Protein AF-0000000074520792 (afdb_homodimer)

Foldseek 3Di:
DPPPPPPPPPPPPPPPPPPPPPPPPLPDQDAFFQLSLLCLCPDDPVDPCNVSSNVVSLVVLVVLVVVVCVQQVDPPRPDQADADPVGDDSNVLSVQLNVVCVVVVVRGNPGNSVSSVVSRNVVGGDDDVPPVVVPPPPD/DPPPPPPPPPPPPPPPPPPPPPPPPLPDQDAFFQLSLLCLCPPDPVDPCNVSSNVVSLVVLVVLVVVVCVQQVDPPRPDQADADPVGDDSNVLSVQLNVVCVVVVVRGNPGNSVSSVVSRNVVGGDDDVPPVVVPPPPD

Solvent-accessible surface area (backbone atoms only — not comparable to full-atom values): 16515 Å² total; per-residue (Å²): 135,83,77,74,80,74,75,75,76,76,74,77,73,73,72,76,69,68,70,70,71,74,67,79,56,83,90,61,82,70,74,66,16,28,44,44,46,45,52,31,54,59,46,46,83,87,42,93,54,16,57,40,30,36,26,19,36,48,16,20,53,50,21,25,50,47,39,55,48,65,76,40,72,50,96,81,32,85,71,50,58,39,74,57,86,78,65,76,50,64,67,54,50,48,53,52,48,51,52,52,44,68,76,39,69,87,46,40,78,38,48,28,63,60,49,54,51,50,48,38,27,69,76,23,54,52,78,68,78,69,61,70,70,65,68,58,73,84,123,135,84,76,74,78,76,78,75,76,75,74,75,75,73,73,75,69,66,68,69,70,73,69,78,58,85,88,61,82,70,73,64,17,31,46,45,45,45,51,32,54,61,45,47,85,88,40,93,54,16,59,38,30,34,26,20,37,49,15,20,54,50,20,25,49,49,41,54,47,67,74,39,71,50,96,82,32,83,72,50,57,39,74,58,87,77,65,75,51,66,69,54,51,48,54,52,49,52,53,51,45,69,76,39,68,87,45,40,78,38,49,28,62,61,48,53,50,51,48,38,27,70,77,22,55,51,78,65,80,66,62,70,68,66,68,56,74,86,121

Sequence (278 aa):
MNIKAIAAAVIVAGSIGGTPAGAVTADDFIIRDAKDLADLCATQPADPAHVAALQFCYGYLQGAYDYYLAERRGPDAGHFVCLPKPEPSREAVVRLFLAWLEAHPGYGRDAAIEVLFRFGADQWPCPEKDDAAISAPKSMNIKAIAAAVIVAGSIGGTPAGAVTADDFIIRDAKDLADLCATQPADPAHVAALQFCYGYLQGAYDYYLAERRGPDAGHFVCLPKPEPSREAVVRLFLAWLEAHPGYGRDAAIEVLFRFGADQWPCPEKDDAAISAPKS

InterPro domains:
  IPR041238 Rap1a immunity protein [PF18602] (34-126)

Secondary structure (DSSP, 8-state):
-------------------------GGG----BHHHHHHHHT--TTSTTHHHHHHHHHHHHHHHHHHHHHTT-STT--------SSPPPHHHHHHHHHHHHHH-GGGTTSBHHHHHHHHHHHHSPPPPTTHHHHTS---/-------------------------GGG----BHHHHHHHHT--TTSTTHHHHHHHHHHHHHHHHHHHHHTT-STT--------SSPPPHHHHHHHHHHHHHH-GGGTTSBHHHHHHHHHHHHSPPP-TTHHHHTS---

Structure (mmCIF, N/CA/C/O backbone):
data_AF-0000000074520792-model_v1
#
loop_
_entity.id
_entity.type
_entity.pdbx_description
1 polymer 'Rap1a immunity protein domain-containing protein'
#
loop_
_atom_site.group_PDB
_atom_site.id
_atom_site.type_symbol
_atom_site.label_atom_id
_atom_site.label_alt_id
_atom_site.label_comp_id
_atom_site.label_asym_id
_atom_site.label_entity_id
_atom_site.label_seq_id
_atom_site.pdbx_PDB_ins_code
_atom_site.Cartn_x
_atom_site.Cartn_y
_atom_site.Cartn_z
_atom_site.occupancy
_atom_site.B_iso_or_equiv
_atom_site.auth_seq_id
_atom_site.auth_comp_id
_atom_site.auth_asym_id
_atom_site.auth_atom_id
_atom_site.pdbx_PDB_model_num
ATOM 1 N N . MET A 1 1 ? 59.188 -1.236 -59.812 1 28.38 1 MET A N 1
ATOM 2 C CA . MET A 1 1 ? 58.844 -1.445 -58.406 1 28.38 1 MET A CA 1
ATOM 3 C C . MET A 1 1 ? 57.625 -0.59 -58.031 1 28.38 1 MET A C 1
ATOM 5 O O . MET A 1 1 ? 57.781 0.615 -57.812 1 28.38 1 MET A O 1
ATOM 9 N N . ASN A 1 2 ? 56.531 -0.771 -58.812 1 35 2 ASN A N 1
ATOM 10 C CA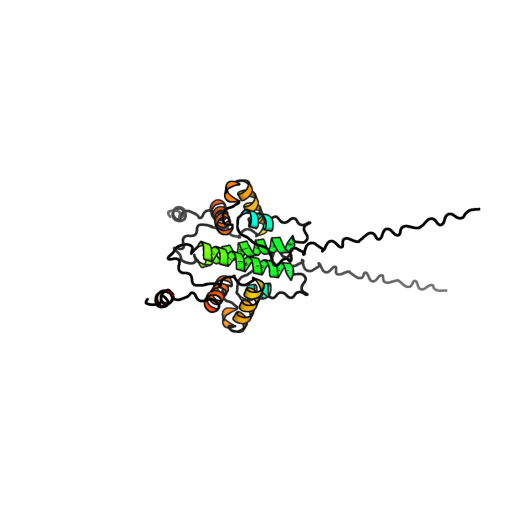 . ASN A 1 2 ? 55.25 -0.074 -58.781 1 35 2 ASN A CA 1
ATOM 11 C C . ASN A 1 2 ? 54.531 -0.229 -57.438 1 35 2 ASN A C 1
ATOM 13 O O . ASN A 1 2 ? 54.25 -1.346 -57.031 1 35 2 ASN A O 1
ATOM 17 N N . ILE A 1 3 ? 54.844 0.645 -56.531 1 40.16 3 ILE A N 1
ATOM 18 C CA . ILE A 1 3 ? 54.312 0.806 -55.188 1 40.16 3 ILE A CA 1
ATOM 19 C C . ILE A 1 3 ? 52.812 1.048 -55.25 1 40.16 3 ILE A C 1
ATOM 21 O O . ILE A 1 3 ? 52.344 2.059 -55.781 1 40.16 3 ILE A O 1
ATOM 25 N N . LYS A 1 4 ? 52.031 -0.003 -55.562 1 32.62 4 LYS A N 1
ATOM 26 C CA . LYS A 1 4 ? 50.594 0.094 -55.469 1 32.62 4 LYS A CA 1
ATOM 27 C C . LYS A 1 4 ? 50.125 0.62 -54.125 1 32.62 4 LYS A C 1
ATOM 29 O O . LYS A 1 4 ? 50.562 0.106 -53.062 1 32.62 4 LYS A O 1
ATOM 34 N N . ALA A 1 5 ? 49.812 1.949 -54.031 1 38.47 5 ALA A N 1
ATOM 35 C CA . ALA A 1 5 ? 49.219 2.674 -52.906 1 38.47 5 ALA A CA 1
ATOM 36 C C . ALA A 1 5 ? 47.938 1.973 -52.438 1 38.47 5 ALA A C 1
ATOM 38 O O . ALA A 1 5 ? 47 1.767 -53.219 1 38.47 5 ALA A O 1
ATOM 39 N N . ILE A 1 6 ? 48.125 0.94 -51.594 1 39.44 6 ILE A N 1
ATOM 40 C CA . ILE A 1 6 ? 47 0.281 -50.969 1 39.44 6 ILE A CA 1
ATOM 41 C C . ILE A 1 6 ? 46.156 1.312 -50.219 1 39.44 6 ILE A C 1
ATOM 43 O O . ILE A 1 6 ? 46.656 2.029 -49.344 1 39.44 6 ILE A O 1
ATOM 47 N N . ALA A 1 7 ? 45.156 1.849 -50.844 1 35.56 7 ALA A N 1
ATOM 48 C CA . ALA A 1 7 ? 44.156 2.732 -50.25 1 35.56 7 ALA A CA 1
ATOM 49 C C . ALA A 1 7 ? 43.5 2.094 -49.031 1 35.56 7 ALA A C 1
ATOM 51 O O . ALA A 1 7 ? 42.969 0.985 -49.125 1 35.56 7 ALA A O 1
ATOM 52 N N . ALA A 1 8 ? 44.031 2.344 -47.844 1 35.66 8 ALA A N 1
ATOM 53 C CA . ALA A 1 8 ? 43.5 1.965 -46.562 1 35.66 8 ALA A CA 1
ATOM 54 C C . ALA A 1 8 ? 42.062 2.498 -46.406 1 35.66 8 ALA A C 1
ATOM 56 O O . ALA A 1 8 ? 41.844 3.709 -46.438 1 35.66 8 ALA A O 1
ATOM 57 N N . ALA A 1 9 ? 41.125 1.797 -47 1 36.69 9 ALA A N 1
ATOM 58 C CA . ALA A 1 9 ? 39.75 2.148 -46.719 1 36.69 9 ALA A CA 1
ATOM 59 C C . ALA A 1 9 ? 39.469 2.203 -45.219 1 36.69 9 ALA A C 1
ATOM 61 O O . ALA A 1 9 ? 39.688 1.225 -44.5 1 36.69 9 ALA A O 1
ATOM 62 N N . VAL A 1 10 ? 39.656 3.379 -44.625 1 39.09 10 VAL A N 1
ATOM 63 C CA . VAL A 1 10 ? 39.25 3.631 -43.25 1 39.09 10 VAL A CA 1
ATOM 64 C C . VAL A 1 10 ? 37.75 3.359 -43.094 1 39.09 10 VAL A C 1
ATOM 66 O O . VAL A 1 10 ? 36.938 3.922 -43.844 1 39.09 10 VAL A O 1
ATOM 69 N N . ILE A 1 11 ? 37.375 2.084 -42.938 1 38.09 11 ILE A N 1
ATOM 70 C CA . ILE A 1 11 ? 36 1.78 -42.594 1 38.09 11 ILE A CA 1
ATOM 71 C C . ILE A 1 11 ? 35.594 2.545 -41.312 1 38.09 11 ILE A C 1
ATOM 73 O O . ILE A 1 11 ? 36.25 2.385 -40.281 1 38.09 11 ILE A O 1
ATOM 77 N N . VAL A 1 12 ? 35.094 3.75 -41.5 1 38.62 12 VAL A N 1
ATOM 78 C CA . VAL A 1 12 ? 34.438 4.453 -40.406 1 38.62 12 VAL A CA 1
ATOM 79 C C . VAL A 1 12 ? 33.344 3.586 -39.812 1 38.62 12 VAL A C 1
ATOM 81 O O . VAL A 1 12 ? 32.344 3.297 -40.5 1 38.62 12 VAL A O 1
ATOM 84 N N . ALA A 1 13 ? 33.688 2.58 -39 1 38.97 13 ALA A N 1
ATOM 85 C CA . ALA A 1 13 ? 32.688 1.884 -38.188 1 38.97 13 ALA A CA 1
ATOM 86 C C . ALA A 1 13 ? 31.766 2.873 -37.469 1 38.97 13 ALA A C 1
ATOM 88 O O . ALA A 1 13 ? 32.219 3.709 -36.719 1 38.97 13 ALA A O 1
ATOM 89 N N . GLY A 1 14 ? 30.719 3.326 -38.156 1 37.44 14 GLY A N 1
ATOM 90 C CA . GLY A 1 14 ? 29.672 4.062 -37.438 1 37.44 14 GLY A CA 1
ATOM 91 C C . GLY A 1 14 ? 29.266 3.406 -36.125 1 37.44 14 GLY A C 1
ATOM 92 O O . GLY A 1 14 ? 28.875 2.236 -36.125 1 37.44 14 GLY A O 1
ATOM 93 N N . SER A 1 15 ? 29.906 3.797 -35.031 1 36.66 15 SER A N 1
ATOM 94 C CA . SER A 1 15 ? 29.406 3.408 -33.719 1 36.66 15 SER A CA 1
ATOM 95 C C . SER A 1 15 ? 27.922 3.688 -33.594 1 36.66 15 SER A C 1
ATOM 97 O O . SER A 1 15 ? 27.484 4.84 -33.656 1 36.66 15 SER A O 1
ATOM 99 N N . ILE A 1 16 ? 27.094 2.859 -34.156 1 40.84 16 ILE A N 1
ATOM 100 C CA . ILE A 1 16 ? 25.719 2.947 -33.719 1 40.84 16 ILE A CA 1
ATOM 101 C C . ILE A 1 16 ? 25.688 3.08 -32.188 1 40.84 16 ILE A C 1
ATOM 103 O O . ILE A 1 16 ? 26.031 2.143 -31.469 1 40.84 16 ILE A O 1
ATOM 107 N N . GLY A 1 17 ? 26.078 4.227 -31.703 1 36.88 17 GLY A N 1
ATOM 108 C CA . GLY A 1 17 ? 25.75 4.465 -30.312 1 36.88 17 GLY A CA 1
ATOM 109 C C . GLY A 1 17 ? 24.312 4.09 -29.969 1 36.88 17 GLY A C 1
ATOM 110 O O . GLY A 1 17 ? 23.375 4.711 -30.453 1 36.88 17 GLY A O 1
ATOM 111 N N . GLY A 1 18 ? 24 2.82 -29.984 1 36.81 18 GLY A N 1
ATOM 112 C CA . GLY A 1 18 ? 22.719 2.504 -29.375 1 36.81 18 GLY A CA 1
ATOM 113 C C . GLY A 1 18 ? 22.406 3.369 -28.172 1 36.81 18 GLY A C 1
ATOM 114 O O . GLY A 1 18 ? 23.281 3.652 -27.344 1 36.81 18 GLY A O 1
ATOM 115 N N . THR A 1 19 ? 21.531 4.312 -28.391 1 38.69 19 THR A N 1
ATOM 116 C CA . THR A 1 19 ? 20.953 4.957 -27.219 1 38.69 19 THR A CA 1
ATOM 117 C C . THR A 1 19 ? 20.75 3.945 -26.094 1 38.69 19 THR A C 1
ATOM 119 O O . THR A 1 19 ? 20.188 2.871 -26.312 1 38.69 19 THR A O 1
ATOM 122 N N . PRO A 1 20 ? 21.641 3.889 -25.078 1 35.19 20 PRO A N 1
ATOM 123 C CA . PRO A 1 20 ? 21.219 3.021 -23.969 1 35.19 20 PRO A CA 1
ATOM 124 C C . PRO A 1 20 ? 19.703 2.967 -23.781 1 35.19 20 PRO A C 1
ATOM 126 O O . PRO A 1 20 ? 19.016 3.93 -24.109 1 35.19 20 PRO A O 1
A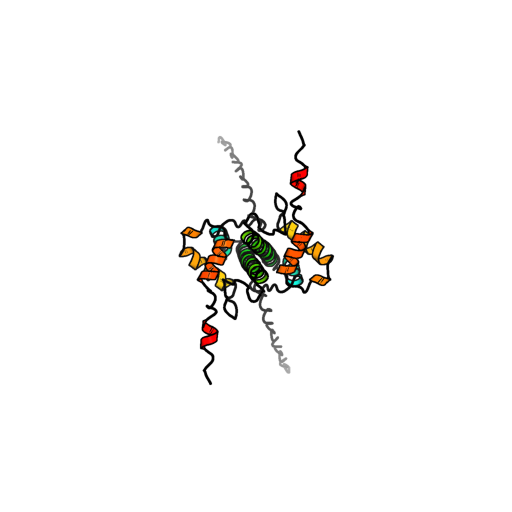TOM 129 N N . ALA A 1 21 ? 19.047 1.916 -24.109 1 34.59 21 ALA A N 1
ATOM 130 C CA . ALA A 1 21 ? 17.703 1.722 -23.578 1 34.59 21 ALA A CA 1
ATOM 131 C C . ALA A 1 21 ? 17.484 2.576 -22.328 1 34.59 21 ALA A C 1
ATOM 133 O O . ALA A 1 21 ? 18.344 2.652 -21.453 1 34.59 21 ALA A O 1
ATOM 134 N N . GLY A 1 22 ? 16.828 3.656 -22.453 1 32.62 22 GLY A N 1
ATOM 135 C CA . GLY A 1 22 ? 16.453 4.379 -21.25 1 32.62 22 GLY A CA 1
ATOM 136 C C . GLY A 1 22 ? 16.297 3.48 -20.047 1 32.62 22 GLY A C 1
ATOM 137 O O . GLY A 1 22 ? 15.734 2.385 -20.156 1 32.62 22 GLY A O 1
ATOM 138 N N . ALA A 1 23 ? 17.281 3.342 -19.234 1 33.91 23 ALA A N 1
ATOM 139 C CA . ALA A 1 23 ? 17.172 2.678 -17.938 1 33.91 23 ALA A CA 1
ATOM 140 C C . ALA A 1 23 ? 15.742 2.693 -17.422 1 33.91 23 ALA A C 1
ATOM 142 O O . ALA A 1 23 ? 15.055 3.709 -17.516 1 33.91 23 ALA A O 1
ATOM 143 N N . VAL A 1 24 ? 14.914 1.706 -17.609 1 37.28 24 VAL A N 1
ATOM 144 C CA . VAL A 1 24 ? 13.742 1.615 -16.734 1 37.28 24 VAL A CA 1
ATOM 145 C C . VAL A 1 24 ? 13.953 2.477 -15.492 1 37.28 24 VAL A C 1
ATOM 147 O O . VAL A 1 24 ? 14.828 2.189 -14.672 1 37.28 24 VAL A O 1
ATOM 150 N N . THR A 1 25 ? 14.211 3.723 -15.477 1 40.53 25 THR A N 1
ATOM 151 C CA . THR A 1 25 ? 14.211 4.492 -14.242 1 40.53 25 THR A CA 1
ATOM 152 C C . THR A 1 25 ? 13.156 3.955 -13.273 1 40.53 25 THR A C 1
ATOM 154 O O . THR A 1 25 ? 12.148 3.389 -13.703 1 40.53 25 THR A O 1
ATOM 157 N N . ALA A 1 26 ? 13.602 3.457 -12.102 1 44.94 26 ALA A N 1
ATOM 158 C CA . ALA A 1 26 ? 12.891 2.967 -10.922 1 44.94 26 ALA A CA 1
ATOM 159 C C . ALA A 1 26 ? 11.516 3.605 -10.805 1 44.94 26 ALA A C 1
ATOM 161 O O . ALA A 1 26 ? 10.586 3.004 -10.258 1 44.94 26 ALA A O 1
ATOM 162 N N . ASP A 1 27 ? 11.203 4.875 -11.461 1 53.09 27 ASP A N 1
ATOM 163 C CA . ASP A 1 27 ? 10 5.672 -11.234 1 53.09 27 ASP A CA 1
ATOM 164 C C . ASP A 1 27 ? 8.812 5.102 -12 1 53.09 27 ASP A C 1
ATOM 166 O O . ASP A 1 27 ? 7.695 5.617 -11.898 1 53.09 27 ASP A O 1
ATOM 170 N N . ASP A 1 28 ? 9.039 3.75 -12.492 1 74.44 28 ASP A N 1
ATOM 171 C CA . ASP A 1 28 ? 7.996 3.549 -13.492 1 74.44 28 ASP A CA 1
ATOM 172 C C . ASP A 1 28 ? 7.273 2.223 -13.273 1 74.44 28 ASP A C 1
ATOM 174 O O . ASP A 1 28 ? 6.672 1.679 -14.203 1 74.44 28 ASP A O 1
ATOM 178 N N . PHE A 1 29 ? 7.297 1.749 -12.094 1 92.38 29 PHE A N 1
ATOM 179 C CA . PHE A 1 29 ? 6.578 0.489 -11.945 1 92.38 29 PHE A CA 1
ATOM 180 C C . PHE A 1 29 ? 5.07 0.715 -11.984 1 92.38 29 PHE A C 1
ATOM 182 O O . PHE A 1 29 ? 4.539 1.524 -11.219 1 92.38 29 PHE A O 1
ATOM 189 N N . ILE A 1 30 ? 4.457 0.011 -12.977 1 93.88 30 ILE A N 1
ATOM 190 C CA . ILE A 1 30 ? 3.006 0.099 -13.102 1 93.88 30 ILE A CA 1
ATOM 191 C C . ILE A 1 30 ? 2.373 -1.239 -12.727 1 93.88 30 ILE A C 1
ATOM 193 O O . ILE A 1 30 ? 2.74 -2.281 -13.273 1 93.88 30 ILE A O 1
ATOM 197 N N . ILE A 1 31 ? 1.487 -1.212 -11.758 1 96.62 31 ILE A N 1
ATOM 198 C CA . ILE A 1 31 ? 0.777 -2.418 -11.344 1 96.62 31 ILE A CA 1
ATOM 199 C C . ILE A 1 31 ? -0.683 -2.332 -11.781 1 96.62 31 ILE A C 1
ATOM 201 O O . ILE A 1 31 ? -1.462 -1.561 -11.219 1 96.62 31 ILE A O 1
ATOM 205 N N . ARG A 1 32 ? -1.01 -3.145 -12.758 1 95.44 32 ARG A N 1
ATOM 206 C CA . ARG A 1 32 ? -2.391 -3.219 -13.227 1 95.44 32 ARG A CA 1
ATOM 207 C C . ARG A 1 32 ? -3.057 -4.512 -12.766 1 95.44 32 ARG A C 1
ATOM 209 O O . ARG A 1 32 ? -4.191 -4.492 -12.281 1 95.44 32 ARG A O 1
ATOM 216 N N . ASP A 1 33 ? -2.348 -5.59 -12.898 1 98.5 33 ASP A N 1
ATOM 217 C CA . ASP A 1 33 ? -2.916 -6.902 -12.617 1 98.5 33 ASP A CA 1
ATOM 218 C C . ASP A 1 33 ? -1.978 -7.73 -11.734 1 98.5 33 ASP A C 1
ATOM 220 O O . ASP A 1 33 ? -0.903 -7.262 -11.352 1 98.5 33 ASP A O 1
ATOM 224 N N . ALA A 1 34 ? -2.43 -8.867 -11.344 1 98.88 34 ALA A N 1
ATOM 225 C CA . ALA A 1 34 ? -1.695 -9.719 -10.414 1 98.88 34 ALA A CA 1
ATOM 226 C C . ALA A 1 34 ? -0.349 -10.141 -10.992 1 98.88 34 ALA A C 1
ATOM 228 O O . ALA A 1 34 ? 0.632 -10.289 -10.258 1 98.88 34 ALA A O 1
ATOM 229 N N . LYS A 1 35 ? -0.287 -10.344 -12.273 1 98.5 35 LYS A N 1
ATOM 230 C CA . LYS A 1 35 ? 0.975 -10.727 -12.898 1 98.5 35 LYS A CA 1
ATOM 231 C C . LYS A 1 35 ? 2 -9.594 -12.797 1 98.5 35 LYS A C 1
ATOM 233 O O . LYS A 1 35 ? 3.186 -9.852 -12.57 1 98.5 35 LYS A O 1
ATOM 238 N N . ASP A 1 36 ? 1.55 -8.344 -12.992 1 98.38 36 ASP A N 1
ATOM 239 C CA . ASP A 1 36 ? 2.451 -7.215 -12.812 1 98.38 36 ASP A CA 1
ATOM 240 C C . ASP A 1 36 ? 3.059 -7.207 -11.414 1 98.38 36 ASP A C 1
ATOM 242 O O . ASP A 1 36 ? 4.266 -7.023 -11.258 1 98.38 36 ASP A O 1
ATOM 246 N N . LEU A 1 37 ? 2.186 -7.414 -10.406 1 98.81 37 LEU A N 1
ATOM 247 C CA . LEU A 1 37 ? 2.648 -7.418 -9.023 1 98.81 37 LEU A CA 1
ATOM 248 C C . LEU A 1 37 ? 3.602 -8.586 -8.773 1 98.81 37 LEU A C 1
ATOM 250 O O . LEU A 1 37 ? 4.664 -8.406 -8.172 1 98.81 37 LEU A O 1
ATOM 254 N N . ALA A 1 38 ? 3.252 -9.734 -9.281 1 98.81 38 ALA A N 1
ATOM 255 C CA . ALA A 1 38 ? 4.09 -10.922 -9.117 1 98.81 38 ALA A CA 1
ATOM 256 C C . ALA A 1 38 ? 5.465 -10.711 -9.75 1 98.81 38 ALA A C 1
ATOM 258 O O . ALA A 1 38 ? 6.484 -11.094 -9.172 1 98.81 38 ALA A O 1
ATOM 259 N N . ASP A 1 39 ? 5.48 -10.109 -10.891 1 97.94 39 ASP A N 1
ATOM 260 C CA . ASP A 1 39 ? 6.738 -9.883 -11.594 1 97.94 39 ASP A CA 1
ATOM 261 C C . ASP A 1 39 ? 7.648 -8.945 -10.805 1 97.94 39 ASP A C 1
ATOM 263 O O . ASP A 1 39 ? 8.859 -9.164 -10.719 1 97.94 39 ASP A O 1
ATOM 267 N N . LEU A 1 40 ? 7.055 -7.969 -10.258 1 98.06 40 LEU A N 1
ATOM 268 C CA . LEU A 1 40 ? 7.828 -7.055 -9.422 1 98.06 40 LEU A CA 1
ATOM 269 C C . LEU A 1 40 ? 8.375 -7.777 -8.195 1 98.06 40 LEU A C 1
ATOM 271 O O . LEU A 1 40 ? 9.555 -7.637 -7.859 1 98.06 40 LEU A O 1
ATOM 275 N N . CYS A 1 41 ? 7.59 -8.578 -7.602 1 98.56 41 CYS A N 1
ATOM 276 C CA . CYS A 1 41 ? 7.938 -9.242 -6.352 1 98.56 41 CYS A CA 1
ATOM 277 C C . CYS A 1 41 ? 8.969 -10.336 -6.586 1 98.56 41 CYS A C 1
ATOM 279 O O . CYS A 1 41 ? 9.688 -10.727 -5.664 1 98.56 41 CYS A O 1
ATOM 281 N N . ALA A 1 42 ? 9.016 -10.789 -7.785 1 98.5 42 ALA A N 1
ATOM 282 C CA . ALA A 1 42 ? 9.859 -11.938 -8.094 1 98.5 42 ALA A CA 1
ATOM 283 C C . ALA A 1 42 ? 11.141 -11.508 -8.805 1 98.5 42 ALA A C 1
ATOM 285 O O . ALA A 1 42 ? 11.883 -12.344 -9.328 1 98.5 42 ALA A O 1
ATOM 286 N N . THR A 1 43 ? 11.344 -10.188 -8.883 1 97.5 43 THR A N 1
ATOM 287 C CA . THR A 1 43 ? 12.555 -9.711 -9.539 1 97.5 43 THR A CA 1
ATOM 288 C C . THR A 1 43 ? 13.789 -10.359 -8.93 1 97.5 43 THR A C 1
ATOM 290 O O . THR A 1 43 ? 13.969 -10.336 -7.707 1 97.5 43 THR A O 1
ATOM 293 N N . GLN A 1 44 ? 14.617 -10.906 -9.781 1 97.06 44 GLN A N 1
ATOM 294 C CA . GLN A 1 44 ? 15.742 -11.719 -9.336 1 97.06 44 GLN A CA 1
ATOM 295 C C . GLN A 1 44 ? 16.875 -10.852 -8.805 1 97.06 44 GLN A C 1
ATOM 297 O O . GLN A 1 44 ? 17.078 -9.734 -9.281 1 97.06 44 GLN A O 1
ATOM 302 N N . PRO A 1 45 ? 17.641 -11.414 -7.902 1 96 45 PRO A N 1
ATOM 303 C CA . PRO A 1 45 ? 18.734 -10.656 -7.297 1 96 45 PRO A CA 1
ATOM 304 C C . PRO A 1 45 ? 19.766 -10.172 -8.32 1 96 45 PRO A C 1
ATOM 306 O O . PRO A 1 45 ? 20.406 -9.133 -8.117 1 96 45 PRO A O 1
ATOM 309 N N . ALA A 1 46 ? 19.891 -10.828 -9.438 1 96.81 46 ALA A N 1
ATOM 310 C CA . ALA A 1 46 ? 20.875 -10.469 -10.461 1 96.81 46 ALA A CA 1
ATOM 311 C C . ALA A 1 46 ? 20.406 -9.258 -11.266 1 96.81 46 ALA A C 1
ATOM 313 O O . ALA A 1 46 ? 21.203 -8.625 -11.961 1 96.81 46 ALA A O 1
ATOM 314 N N . ASP A 1 47 ? 19.141 -8.953 -11.18 1 95.62 47 ASP A N 1
ATOM 315 C CA . ASP A 1 47 ? 18.578 -7.805 -11.883 1 95.62 47 ASP A CA 1
ATOM 316 C C . ASP A 1 47 ? 18.953 -6.496 -11.188 1 95.62 47 ASP A C 1
ATOM 318 O O . ASP A 1 47 ? 18.797 -6.371 -9.969 1 95.62 47 ASP A O 1
ATOM 322 N N . PRO A 1 48 ? 19.438 -5.508 -11.984 1 94.62 48 PRO A N 1
ATOM 323 C CA . PRO A 1 48 ? 19.781 -4.223 -11.367 1 94.62 48 PRO A CA 1
ATOM 324 C C . PRO A 1 48 ? 18.594 -3.557 -10.672 1 94.62 48 PRO A C 1
ATOM 326 O O . PRO A 1 48 ? 18.781 -2.736 -9.773 1 94.62 48 PRO A O 1
ATOM 329 N N . ALA A 1 49 ? 17.406 -4 -11.023 1 94.94 49 ALA A N 1
ATOM 330 C CA . ALA A 1 49 ? 16.219 -3.396 -10.445 1 94.94 49 ALA A CA 1
ATOM 331 C C . ALA A 1 49 ? 15.711 -4.199 -9.25 1 94.94 49 ALA A C 1
ATOM 333 O O . ALA A 1 49 ? 14.672 -3.885 -8.672 1 94.94 49 ALA A O 1
ATOM 334 N N . HIS A 1 50 ? 16.453 -5.148 -8.82 1 95.81 50 HIS A N 1
ATOM 335 C CA . HIS A 1 50 ? 15.984 -6.105 -7.828 1 95.81 50 HIS A CA 1
ATOM 336 C C . HIS A 1 50 ? 15.531 -5.398 -6.555 1 95.81 50 HIS A C 1
ATOM 338 O O . HIS A 1 50 ? 14.391 -5.562 -6.117 1 95.81 50 HIS A O 1
ATOM 344 N N . VAL A 1 51 ? 16.391 -4.543 -6.031 1 94.75 51 VAL A N 1
ATOM 345 C CA . VAL A 1 51 ? 16.094 -3.906 -4.75 1 94.75 51 VAL A CA 1
ATOM 346 C C . VAL A 1 51 ? 14.914 -2.959 -4.906 1 94.75 51 VAL A C 1
ATOM 348 O O . VAL A 1 51 ? 13.984 -2.973 -4.094 1 94.75 51 VAL A O 1
ATOM 351 N N . ALA A 1 52 ? 14.922 -2.213 -5.941 1 96.06 52 ALA A N 1
ATOM 352 C CA . ALA A 1 52 ? 13.836 -1.264 -6.18 1 96.06 52 ALA A CA 1
ATOM 353 C C . ALA A 1 52 ? 12.5 -1.985 -6.34 1 96.06 52 ALA A C 1
ATOM 355 O O . ALA A 1 52 ? 11.508 -1.613 -5.711 1 96.06 52 ALA A O 1
ATOM 356 N N . ALA A 1 53 ? 12.5 -3.012 -7.098 1 97.38 53 ALA A N 1
ATOM 357 C CA . ALA A 1 53 ? 11.273 -3.754 -7.395 1 97.38 53 ALA A CA 1
ATOM 358 C C . ALA A 1 53 ? 10.75 -4.465 -6.148 1 97.38 53 ALA A C 1
ATOM 360 O O . ALA A 1 53 ? 9.555 -4.41 -5.852 1 97.38 53 ALA A O 1
ATOM 361 N N . LEU A 1 54 ? 11.648 -5.059 -5.465 1 96.88 54 LEU A N 1
ATOM 362 C CA . LEU A 1 54 ? 11.25 -5.816 -4.281 1 96.88 54 LEU A CA 1
ATOM 363 C C . LEU A 1 54 ? 10.711 -4.883 -3.197 1 96.88 54 LEU A C 1
ATOM 365 O O . LEU A 1 54 ? 9.711 -5.188 -2.551 1 96.88 54 LEU A O 1
ATOM 369 N N . GLN A 1 55 ? 11.391 -3.768 -3.018 1 96.62 55 GLN A N 1
ATOM 370 C CA . GLN A 1 55 ? 10.938 -2.846 -1.981 1 96.62 55 GLN A CA 1
ATOM 371 C C . GLN A 1 55 ? 9.625 -2.174 -2.377 1 96.62 55 GLN A C 1
ATOM 373 O O . GLN A 1 55 ? 8.781 -1.892 -1.523 1 96.62 55 GLN A O 1
ATOM 378 N N . PHE A 1 56 ? 9.398 -1.961 -3.686 1 97.69 56 PHE A N 1
ATOM 379 C CA . PHE A 1 56 ? 8.094 -1.492 -4.148 1 97.69 56 PHE A CA 1
ATOM 380 C C . PHE A 1 56 ? 7.016 -2.521 -3.852 1 97.69 56 PHE A C 1
ATOM 382 O O . PHE A 1 56 ? 5.934 -2.174 -3.367 1 97.69 56 PHE A O 1
ATOM 389 N N . CYS A 1 57 ? 7.332 -3.721 -4.105 1 98.31 57 CYS A N 1
ATOM 390 C CA . CYS A 1 57 ? 6.406 -4.812 -3.828 1 98.31 57 CYS A CA 1
ATOM 391 C C . CYS A 1 57 ? 6.059 -4.871 -2.346 1 98.31 57 CYS A C 1
ATOM 393 O O . CYS A 1 57 ? 4.883 -4.949 -1.982 1 98.31 57 CYS A O 1
ATOM 395 N N . TYR A 1 58 ? 7.055 -4.781 -1.502 1 98.06 58 TYR A N 1
ATOM 396 C CA . TYR A 1 58 ? 6.82 -4.816 -0.062 1 98.06 58 TYR A CA 1
ATOM 397 C C . TYR A 1 58 ? 5.961 -3.641 0.381 1 98.06 58 TYR A C 1
ATOM 399 O O . TYR A 1 58 ? 5.023 -3.811 1.168 1 98.06 58 TYR A O 1
ATOM 407 N N . GLY A 1 59 ? 6.305 -2.49 -0.117 1 98.25 59 GLY A N 1
ATOM 408 C CA . GLY A 1 59 ? 5.5 -1.326 0.216 1 98.25 59 GLY A CA 1
ATOM 409 C C . GLY A 1 59 ? 4.055 -1.449 -0.234 1 98.25 59 GLY A C 1
ATOM 410 O O . GLY A 1 59 ? 3.137 -1.1 0.509 1 98.25 59 GLY A O 1
ATOM 411 N N . TYR A 1 60 ? 3.855 -1.974 -1.419 1 98.62 60 TYR A N 1
ATOM 412 C CA . TYR A 1 60 ? 2.523 -2.168 -1.98 1 98.62 60 TYR A CA 1
ATOM 413 C C . TYR A 1 60 ? 1.682 -3.072 -1.087 1 98.62 60 TYR A C 1
ATOM 415 O O . TYR A 1 60 ? 0.534 -2.748 -0.772 1 98.62 60 TYR A O 1
ATOM 423 N N . LEU A 1 61 ? 2.289 -4.148 -0.679 1 98.62 61 LEU A N 1
ATOM 424 C CA . LEU A 1 61 ? 1.604 -5.086 0.204 1 98.62 61 LEU A CA 1
ATOM 425 C C . LEU A 1 61 ? 1.247 -4.422 1.529 1 98.62 61 LEU A C 1
ATOM 427 O O . LEU A 1 61 ? 0.121 -4.562 2.014 1 98.62 61 LEU A O 1
ATOM 431 N N . GLN A 1 62 ? 2.182 -3.73 2.055 1 98.12 62 GLN A N 1
ATOM 432 C CA . GLN A 1 62 ? 1.986 -3.146 3.379 1 98.12 62 GLN A CA 1
ATOM 433 C C . GLN A 1 62 ? 0.935 -2.041 3.344 1 98.12 62 GLN A C 1
ATOM 435 O O . GLN A 1 62 ? 0.074 -1.968 4.223 1 98.12 62 GLN A O 1
ATOM 440 N N . GLY A 1 63 ? 1.018 -1.145 2.312 1 98.69 63 GLY A N 1
ATOM 441 C CA . GLY A 1 63 ? 0.031 -0.082 2.197 1 98.69 63 GLY A CA 1
ATOM 442 C C . GLY A 1 63 ? -1.382 -0.597 2.002 1 98.69 63 GLY A C 1
ATOM 443 O O . GLY A 1 63 ? -2.32 -0.101 2.627 1 98.69 63 GLY A O 1
ATOM 444 N N . ALA A 1 64 ? -1.524 -1.605 1.183 1 98.69 64 ALA A N 1
ATOM 445 C CA . ALA A 1 64 ? -2.826 -2.223 0.938 1 98.69 64 ALA A CA 1
ATOM 446 C C . ALA A 1 64 ? -3.4 -2.814 2.223 1 98.69 64 ALA A C 1
ATOM 448 O O . ALA A 1 64 ? -4.566 -2.578 2.553 1 98.69 64 ALA A O 1
ATOM 449 N N . TYR A 1 65 ? -2.576 -3.494 2.936 1 98 65 TYR A N 1
ATOM 450 C CA . TYR A 1 65 ? -3.045 -4.18 4.137 1 98 65 TYR A CA 1
ATOM 451 C C . TYR A 1 65 ? -3.367 -3.18 5.242 1 98 65 TYR A C 1
ATOM 453 O O . TYR A 1 65 ? -4.332 -3.361 5.984 1 98 65 TYR A O 1
ATOM 461 N N . ASP A 1 66 ? -2.557 -2.162 5.359 1 97.44 66 ASP A N 1
ATOM 462 C CA . ASP A 1 66 ? -2.822 -1.146 6.371 1 97.44 66 ASP A CA 1
ATOM 463 C C . ASP A 1 66 ? -4.152 -0.44 6.105 1 97.44 66 ASP A C 1
ATOM 465 O O . ASP A 1 66 ? -4.879 -0.105 7.043 1 97.44 66 ASP A O 1
ATOM 469 N N . TYR A 1 67 ? -4.422 -0.19 4.852 1 97.81 67 TYR A N 1
ATOM 470 C CA . TYR A 1 67 ? -5.715 0.425 4.559 1 97.81 67 TYR A CA 1
ATOM 471 C C . TYR A 1 67 ? -6.855 -0.536 4.859 1 97.81 67 TYR A C 1
ATOM 473 O O . TYR A 1 67 ? -7.898 -0.126 5.379 1 97.81 67 TYR A O 1
ATOM 481 N N . TYR A 1 68 ? -6.688 -1.764 4.48 1 96.88 68 TYR A N 1
ATOM 482 C CA . TYR A 1 68 ? -7.656 -2.803 4.805 1 96.88 68 TYR A CA 1
ATOM 483 C C . TYR A 1 68 ? -7.988 -2.799 6.293 1 96.88 68 TYR A C 1
ATOM 485 O O . TYR A 1 68 ? -9.164 -2.805 6.672 1 96.88 68 TYR A O 1
ATOM 493 N N . LEU A 1 69 ? -6.961 -2.732 7.109 1 95.81 69 LEU A N 1
ATOM 494 C CA . LEU A 1 69 ? -7.16 -2.74 8.555 1 95.81 69 LEU A CA 1
ATOM 495 C C . LEU A 1 69 ? -7.852 -1.46 9.016 1 95.81 69 LEU A C 1
ATOM 497 O O . LEU A 1 69 ? -8.719 -1.497 9.883 1 95.81 69 LEU A O 1
ATOM 501 N N . ALA A 1 70 ? -7.453 -0.371 8.445 1 94.81 70 ALA A N 1
ATOM 502 C CA . ALA A 1 70 ? -8.008 0.919 8.844 1 94.81 70 ALA A CA 1
ATOM 503 C C . ALA A 1 70 ? -9.508 0.978 8.562 1 94.81 70 ALA A C 1
ATOM 505 O O . ALA A 1 70 ? -10.258 1.621 9.297 1 94.81 70 ALA A O 1
ATOM 506 N N . GLU A 1 71 ? -9.914 0.293 7.543 1 92.25 71 GLU A N 1
ATOM 507 C CA . GLU A 1 71 ? -11.312 0.318 7.145 1 92.25 71 GLU A CA 1
ATOM 508 C C . GLU A 1 71 ? -12.148 -0.635 7.996 1 92.25 71 GLU A C 1
ATOM 510 O O . GLU A 1 71 ? -13.383 -0.598 7.953 1 92.25 71 GLU A O 1
ATOM 515 N N . ARG A 1 72 ? -11.477 -1.403 8.805 1 92 72 ARG A N 1
ATOM 516 C CA . ARG A 1 72 ? -12.172 -2.463 9.523 1 92 72 ARG A CA 1
ATOM 517 C C . ARG A 1 72 ? -11.844 -2.424 11.016 1 92 72 ARG A C 1
ATOM 519 O O . ARG A 1 72 ? -11.625 -3.465 11.633 1 92 72 ARG A O 1
ATOM 526 N N . ARG A 1 73 ? -11.703 -1.365 11.609 1 85.06 73 ARG A N 1
ATOM 527 C CA . ARG A 1 73 ? -11.367 -1.192 13.016 1 85.06 73 ARG A CA 1
ATOM 528 C C . ARG A 1 73 ? -12.586 -1.433 13.906 1 85.06 73 ARG A C 1
ATOM 530 O O . ARG A 1 73 ? -12.438 -1.798 15.07 1 85.06 73 ARG A O 1
ATOM 537 N N . GLY A 1 74 ? -13.711 -1.528 13.492 1 70.25 74 GLY A N 1
ATOM 538 C CA . GLY A 1 74 ? -14.875 -1.704 14.352 1 70.25 74 GLY A CA 1
ATOM 539 C C . GLY A 1 74 ? -15.227 -3.162 14.594 1 70.25 74 GLY A C 1
ATOM 540 O O . GLY A 1 74 ? -14.758 -4.043 13.867 1 70.25 74 GLY A O 1
ATOM 541 N N . PRO A 1 75 ? -15.633 -3.412 15.906 1 62.91 75 PRO A N 1
ATOM 542 C CA . PRO A 1 75 ? -15.984 -4.773 16.312 1 62.91 75 PRO A CA 1
ATOM 543 C C . PRO A 1 75 ? -16.781 -5.527 15.25 1 62.91 75 PRO A C 1
ATOM 545 O O . PRO A 1 75 ? -16.688 -6.754 15.164 1 62.91 75 PRO A O 1
ATOM 548 N N . ASP A 1 76 ? -17.453 -4.816 14.547 1 66.81 76 ASP A N 1
ATOM 549 C CA . ASP A 1 76 ? -18.281 -5.469 13.539 1 66.81 76 ASP A CA 1
ATOM 550 C C . ASP A 1 76 ? -17.641 -5.371 12.156 1 66.81 76 ASP A C 1
ATOM 552 O O . ASP A 1 76 ? -18.312 -5.52 11.141 1 66.81 76 ASP A O 1
ATOM 556 N N . ALA A 1 77 ? -16.312 -5.258 12.398 1 70.44 77 ALA A N 1
ATOM 557 C CA . ALA A 1 77 ? -15.672 -4.957 11.117 1 70.44 77 ALA A CA 1
ATOM 558 C C . ALA A 1 77 ? -15.453 -6.227 10.305 1 70.44 77 ALA A C 1
ATOM 560 O O . ALA A 1 77 ? -15.148 -7.285 10.859 1 70.44 77 ALA A O 1
ATOM 561 N N . GLY A 1 78 ? -16.031 -6.547 9.203 1 85.19 78 GLY A N 1
ATOM 562 C CA . GLY A 1 78 ? -16.031 -7.637 8.242 1 85.19 78 GLY A CA 1
ATOM 563 C C . GLY A 1 78 ? -14.648 -7.977 7.727 1 85.19 78 GLY A C 1
ATOM 564 O O . GLY A 1 78 ? -14.383 -7.887 6.523 1 85.19 78 GLY A O 1
ATOM 565 N N . HIS A 1 79 ? -13.781 -8.5 8.859 1 91.44 79 HIS A N 1
ATOM 566 C CA . HIS A 1 79 ? -12.484 -9 8.414 1 91.44 79 HIS A CA 1
ATOM 567 C C . HIS A 1 79 ? -12.641 -10.266 7.574 1 91.44 79 HIS A C 1
ATOM 569 O O . HIS A 1 79 ? -13.477 -11.117 7.871 1 91.44 79 HIS A O 1
ATOM 575 N N . PHE A 1 80 ? -11.797 -10.305 6.578 1 94.81 80 PHE A N 1
ATOM 576 C CA . PHE A 1 80 ? -11.82 -11.539 5.801 1 94.81 80 PHE A CA 1
ATOM 577 C C . PHE A 1 80 ? -10.406 -12.031 5.523 1 94.81 80 PHE A C 1
ATOM 579 O O . PHE A 1 80 ? -10.219 -13.062 4.875 1 94.81 80 PHE A O 1
ATOM 586 N N . VAL A 1 81 ? -9.461 -11.344 5.988 1 96.56 81 VAL A N 1
ATOM 587 C CA . VAL A 1 81 ? -8.07 -11.758 6.066 1 96.56 81 VAL A CA 1
ATOM 588 C C . VAL A 1 81 ? -7.578 -11.664 7.508 1 96.56 81 VAL A C 1
ATOM 590 O O . VAL A 1 81 ? -7.523 -10.578 8.086 1 96.56 81 VAL A O 1
ATOM 593 N N . CYS A 1 82 ? -7.199 -12.781 8.117 1 95.19 82 CYS A N 1
ATOM 594 C CA . CYS A 1 82 ? -6.789 -12.828 9.516 1 95.19 82 CYS A CA 1
ATOM 595 C C . CYS A 1 82 ? -5.387 -13.414 9.656 1 95.19 82 CYS A C 1
ATOM 597 O O . CYS A 1 82 ? -5.23 -14.617 9.828 1 95.19 82 CYS A O 1
ATOM 599 N N . LEU A 1 83 ? -4.449 -12.5 9.609 1 95.56 83 LEU A N 1
ATOM 600 C CA . LEU A 1 83 ? -3.061 -12.938 9.734 1 95.56 83 LEU A CA 1
ATOM 601 C C . LEU A 1 83 ? -2.783 -13.484 11.125 1 95.56 83 LEU A C 1
ATOM 603 O O . LEU A 1 83 ? -3.301 -12.961 12.117 1 95.56 83 LEU A O 1
ATOM 607 N N . PRO A 1 84 ? -1.912 -14.422 11.133 1 95.69 84 PRO A N 1
ATOM 608 C CA . PRO A 1 84 ? -1.504 -14.906 12.453 1 95.69 84 PRO A CA 1
ATOM 609 C C . PRO A 1 84 ? -0.628 -13.906 13.203 1 95.69 84 PRO A C 1
ATOM 611 O O . PRO A 1 84 ? -0.151 -12.93 12.609 1 95.69 84 PRO A O 1
ATOM 614 N N . LYS A 1 85 ? -0.529 -14.211 14.531 1 92.75 85 LYS A N 1
ATOM 615 C CA . LYS A 1 85 ? 0.417 -13.477 15.359 1 92.75 85 LYS A CA 1
ATOM 616 C C . LYS A 1 85 ? 1.536 -14.391 15.859 1 92.75 85 LYS A C 1
ATOM 618 O O . LYS A 1 85 ? 1.272 -15.43 16.453 1 92.75 85 LYS A O 1
ATOM 623 N N . PRO A 1 86 ? 2.846 -14.047 15.672 1 94.56 86 PRO A N 1
ATOM 624 C CA . PRO A 1 86 ? 3.273 -12.828 14.969 1 94.56 86 PRO A CA 1
ATOM 625 C C . PRO A 1 86 ? 2.975 -12.875 13.477 1 94.56 86 PRO A C 1
ATOM 627 O O . PRO A 1 86 ? 2.855 -13.961 12.898 1 94.56 86 PRO A O 1
ATOM 630 N N . GLU A 1 87 ? 2.82 -11.711 12.859 1 94.31 87 GLU A N 1
ATOM 631 C CA . GLU A 1 87 ? 2.57 -11.609 11.43 1 94.31 87 GLU A CA 1
ATOM 632 C C . GLU A 1 87 ? 3.723 -12.211 10.625 1 94.31 87 GLU A C 1
ATOM 634 O O . GLU A 1 87 ? 4.887 -12.094 11.016 1 94.31 87 GLU A O 1
ATOM 639 N N . PRO A 1 88 ? 3.402 -12.812 9.5 1 96.19 88 PRO A N 1
ATOM 640 C CA . PRO A 1 88 ? 4.484 -13.273 8.633 1 96.19 88 PRO A CA 1
ATOM 641 C C . PRO A 1 88 ? 5.34 -12.133 8.094 1 96.19 88 PRO A C 1
ATOM 643 O O . PRO A 1 88 ? 4.855 -11 7.961 1 96.19 88 PRO A O 1
ATOM 646 N N . SER A 1 89 ? 6.578 -12.492 7.824 1 95.25 89 SER A N 1
ATOM 647 C CA . SER A 1 89 ? 7.438 -11.5 7.188 1 95.25 89 SER A CA 1
ATOM 648 C C . SER A 1 89 ? 6.941 -11.156 5.789 1 95.25 89 SER A C 1
ATOM 650 O O . SER A 1 89 ? 6.223 -11.938 5.168 1 95.25 89 SER A O 1
ATOM 652 N N . ARG A 1 90 ? 7.387 -10.086 5.254 1 95.94 90 ARG A N 1
ATOM 653 C CA . ARG A 1 90 ? 7.039 -9.695 3.893 1 95.94 90 ARG A CA 1
ATOM 654 C C . ARG A 1 90 ? 7.586 -10.695 2.879 1 95.94 90 ARG A C 1
ATOM 656 O O . ARG A 1 90 ? 6.934 -10.992 1.877 1 95.94 90 ARG A O 1
ATOM 663 N N . GLU A 1 91 ? 8.781 -11.195 3.154 1 95.88 91 GLU A N 1
ATOM 664 C CA . GLU A 1 91 ? 9.367 -12.219 2.293 1 95.88 91 GLU A CA 1
ATOM 665 C C . GLU A 1 91 ? 8.5 -13.477 2.256 1 95.88 91 GLU A C 1
ATOM 667 O O . GLU A 1 91 ? 8.281 -14.055 1.188 1 95.88 91 GLU A O 1
ATOM 672 N N . ALA A 1 92 ? 8.023 -13.82 3.416 1 97.44 92 ALA A N 1
ATOM 673 C CA . ALA A 1 92 ? 7.16 -15 3.496 1 97.44 92 ALA A CA 1
ATOM 674 C C . ALA A 1 92 ? 5.844 -14.766 2.758 1 97.44 92 ALA A C 1
ATOM 676 O O . ALA A 1 92 ? 5.371 -15.641 2.031 1 97.44 92 ALA A O 1
ATOM 677 N N . VAL A 1 93 ? 5.254 -13.609 2.939 1 98.19 93 VAL A N 1
ATOM 678 C CA . VAL A 1 93 ? 4.004 -13.273 2.266 1 98.19 93 VAL A CA 1
ATOM 679 C C . VAL A 1 93 ? 4.207 -13.32 0.752 1 98.19 93 VAL A C 1
ATOM 681 O O . VAL A 1 93 ? 3.389 -13.891 0.026 1 98.19 93 VAL A O 1
ATOM 684 N N . VAL A 1 94 ? 5.348 -12.805 0.279 1 98.5 94 VAL A N 1
ATOM 685 C CA . VAL A 1 94 ? 5.637 -12.781 -1.15 1 98.5 94 VAL A CA 1
ATOM 686 C C . VAL A 1 94 ? 5.805 -14.203 -1.671 1 98.5 94 VAL A C 1
ATOM 688 O O . VAL A 1 94 ? 5.258 -14.555 -2.717 1 98.5 94 VAL A O 1
ATOM 691 N N . ARG A 1 95 ? 6.523 -14.945 -0.976 1 98.56 95 ARG A N 1
ATOM 692 C CA . ARG A 1 95 ? 6.727 -16.328 -1.384 1 98.56 95 ARG A CA 1
ATOM 693 C C . ARG A 1 95 ? 5.395 -17.078 -1.496 1 98.56 95 ARG A C 1
ATOM 695 O O . ARG A 1 95 ? 5.148 -17.766 -2.48 1 98.56 95 ARG A O 1
ATOM 702 N N . LEU A 1 96 ? 4.555 -16.922 -0.521 1 98.81 96 LEU A N 1
ATOM 703 C CA . LEU A 1 96 ? 3.262 -17.594 -0.501 1 98.81 96 LEU A CA 1
ATOM 704 C C . LEU A 1 96 ? 2.348 -17.047 -1.595 1 98.81 96 LEU A C 1
ATOM 706 O O . LEU A 1 96 ? 1.613 -17.812 -2.23 1 98.81 96 LEU A O 1
ATOM 710 N N . PHE A 1 97 ? 2.412 -15.773 -1.854 1 98.94 97 PHE A N 1
ATOM 711 C CA . PHE A 1 97 ? 1.61 -15.148 -2.896 1 98.94 97 PHE A CA 1
ATOM 712 C C . PHE A 1 97 ? 1.993 -15.688 -4.27 1 98.94 97 PHE A C 1
ATOM 714 O O . PHE A 1 97 ? 1.123 -16.047 -5.066 1 98.94 97 PHE A O 1
ATOM 721 N N . LEU A 1 98 ? 3.293 -15.703 -4.52 1 98.94 98 LEU A N 1
ATOM 722 C CA . LEU A 1 98 ? 3.775 -16.172 -5.812 1 98.94 98 LEU A CA 1
ATOM 723 C C . LEU A 1 98 ? 3.395 -17.641 -6.031 1 98.94 98 LEU A C 1
ATOM 725 O O . LEU A 1 98 ? 2.945 -18 -7.117 1 98.94 98 LEU A O 1
ATOM 729 N N . ALA A 1 99 ? 3.521 -18.453 -5.055 1 98.88 99 ALA A N 1
ATOM 730 C CA . ALA A 1 99 ? 3.146 -19.859 -5.148 1 98.88 99 ALA A CA 1
ATOM 731 C C . ALA A 1 99 ? 1.646 -20.016 -5.379 1 98.88 99 ALA A C 1
ATOM 733 O O . ALA A 1 99 ? 1.22 -20.828 -6.203 1 98.88 99 ALA A O 1
ATOM 734 N N . TRP A 1 100 ? 0.887 -19.297 -4.625 1 98.88 100 TRP A N 1
ATOM 735 C CA . TRP A 1 100 ? -0.566 -19.328 -4.754 1 98.88 100 TRP A CA 1
ATOM 736 C C . TRP A 1 100 ? -0.999 -18.938 -6.16 1 98.88 100 TRP A C 1
ATOM 738 O O . TRP A 1 100 ? -1.873 -19.562 -6.754 1 98.88 100 TRP A O 1
ATOM 748 N N . LEU A 1 101 ? -0.395 -17.891 -6.691 1 98.88 101 LEU A N 1
ATOM 749 C CA . LEU A 1 101 ? -0.752 -17.422 -8.023 1 98.88 101 LEU A CA 1
ATOM 750 C C . LEU A 1 101 ? -0.397 -18.469 -9.078 1 98.88 101 LEU A C 1
ATOM 752 O O . LEU A 1 101 ? -1.135 -18.641 -10.055 1 98.88 101 LEU A O 1
ATOM 756 N N . GLU A 1 102 ? 0.717 -19.156 -8.883 1 98.5 102 GLU A N 1
ATOM 757 C CA . GLU A 1 102 ? 1.116 -20.219 -9.789 1 98.5 102 GLU A CA 1
ATOM 758 C C . GLU A 1 102 ? 0.08 -21.344 -9.805 1 98.5 102 GLU A C 1
ATOM 760 O O . GLU A 1 102 ? -0.186 -21.938 -10.852 1 98.5 102 GLU A O 1
ATOM 765 N N . ALA A 1 103 ? -0.546 -21.531 -8.734 1 98.62 103 ALA A N 1
ATOM 766 C CA . ALA A 1 103 ? -1.545 -22.578 -8.594 1 98.62 103 ALA A CA 1
ATOM 767 C C . ALA A 1 103 ? -2.91 -22.109 -9.086 1 98.62 103 ALA A C 1
ATOM 769 O O . ALA A 1 103 ? -3.834 -22.922 -9.227 1 98.62 103 ALA A O 1
ATOM 770 N N . HIS A 1 104 ? -3.021 -20.844 -9.344 1 98.62 104 HIS A N 1
ATOM 771 C CA . HIS A 1 104 ? -4.273 -20.25 -9.789 1 98.62 104 HIS A CA 1
ATOM 772 C C . HIS A 1 104 ? -4.062 -19.391 -11.031 1 98.62 104 HIS A C 1
ATOM 774 O O . HIS A 1 104 ? -4.285 -18.172 -11 1 98.62 104 HIS A O 1
ATOM 780 N N . PRO A 1 105 ? -3.664 -19.969 -12.148 1 96.94 105 PRO A N 1
ATOM 781 C CA . PRO A 1 105 ? -3.232 -19.219 -13.328 1 96.94 105 PRO A CA 1
ATOM 782 C C . PRO A 1 105 ? -4.355 -18.375 -13.93 1 96.94 105 PRO A C 1
ATOM 784 O O . PRO A 1 105 ? -4.09 -17.438 -14.695 1 96.94 105 PRO A O 1
ATOM 787 N N . GLY A 1 106 ? -5.578 -18.547 -13.586 1 98.31 106 GLY A N 1
ATOM 788 C CA . GLY A 1 106 ? -6.699 -17.797 -14.133 1 98.31 106 GLY A CA 1
ATOM 789 C C . GLY A 1 106 ? -6.797 -16.391 -13.57 1 98.31 106 GLY A C 1
ATOM 790 O O . GLY A 1 106 ? -7.508 -15.539 -14.125 1 98.31 106 GLY A O 1
ATOM 791 N N . TYR A 1 107 ? -6 -16.078 -12.578 1 98.69 107 TYR A N 1
ATOM 792 C CA . TYR A 1 107 ? -6.16 -14.797 -11.891 1 98.69 107 TYR A CA 1
ATOM 793 C C . TYR A 1 107 ? -5.082 -13.805 -12.32 1 98.69 107 TYR A C 1
ATOM 795 O O . TYR A 1 107 ? -5.082 -12.656 -11.883 1 98.69 107 TYR A O 1
ATOM 803 N N . GLY A 1 108 ? -4.176 -14.172 -13.188 1 98.56 108 GLY A N 1
ATOM 804 C CA . GLY A 1 108 ? -3.018 -13.352 -13.508 1 98.56 108 GLY A CA 1
ATOM 805 C C . GLY A 1 108 ? -3.387 -12 -14.094 1 98.56 108 GLY A C 1
ATOM 806 O O . GLY A 1 108 ? -2.67 -11.016 -13.891 1 98.56 108 GLY A O 1
ATOM 807 N N . ARG A 1 109 ? -4.562 -11.93 -14.766 1 98.5 109 ARG A N 1
ATOM 808 C CA . ARG A 1 109 ? -4.922 -10.703 -15.469 1 98.5 109 ARG A CA 1
ATOM 809 C C . ARG A 1 109 ? -5.973 -9.922 -14.688 1 98.5 109 ARG A C 1
ATOM 811 O O . ARG A 1 109 ? -6.391 -8.836 -15.109 1 98.5 109 ARG A O 1
ATOM 818 N N . ASP A 1 110 ? -6.363 -10.43 -13.531 1 98.69 110 ASP A N 1
ATOM 819 C CA . ASP A 1 110 ? -7.277 -9.695 -12.664 1 98.69 110 ASP A CA 1
ATOM 820 C C . ASP A 1 110 ? -6.551 -8.586 -11.914 1 98.69 110 ASP A C 1
ATOM 822 O O . ASP A 1 110 ? -5.324 -8.609 -11.781 1 98.69 110 ASP A O 1
ATOM 826 N N . ALA A 1 111 ? -7.316 -7.602 -11.414 1 98.31 111 ALA A N 1
ATOM 827 C CA . ALA A 1 111 ? -6.73 -6.477 -10.688 1 98.31 111 ALA A CA 1
ATOM 828 C C . ALA A 1 111 ? -5.855 -6.965 -9.539 1 98.31 111 ALA A C 1
ATOM 830 O O . ALA A 1 111 ? -6.289 -7.781 -8.719 1 98.31 111 ALA A O 1
ATOM 831 N N . ALA A 1 112 ? -4.637 -6.469 -9.445 1 98.81 112 ALA A N 1
ATOM 832 C CA . ALA A 1 112 ? -3.646 -6.934 -8.477 1 98.81 112 ALA A CA 1
ATOM 833 C C . ALA A 1 112 ? -4.199 -6.875 -7.059 1 98.81 112 ALA A C 1
ATOM 835 O O . ALA A 1 112 ? -4.047 -7.82 -6.285 1 98.81 112 ALA A O 1
ATOM 836 N N . ILE A 1 113 ? -4.871 -5.773 -6.754 1 98.81 113 ILE A N 1
ATOM 837 C CA . ILE A 1 113 ? -5.352 -5.543 -5.398 1 98.81 113 ILE A CA 1
ATOM 838 C C . ILE A 1 113 ? -6.414 -6.582 -5.043 1 98.81 113 ILE A C 1
ATOM 840 O O . ILE A 1 113 ? -6.418 -7.117 -3.934 1 98.81 113 ILE A O 1
ATOM 844 N N . GLU A 1 114 ? -7.301 -6.906 -5.953 1 98.44 114 GLU A N 1
ATOM 845 C CA . GLU A 1 114 ? -8.344 -7.898 -5.727 1 98.44 114 GLU A CA 1
ATOM 846 C C . GLU A 1 114 ? -7.754 -9.297 -5.547 1 98.44 114 GLU A C 1
ATOM 848 O O . GLU A 1 114 ? -8.148 -10.031 -4.641 1 98.44 114 GLU A O 1
ATOM 853 N N . VAL A 1 115 ? -6.836 -9.609 -6.367 1 98.94 115 VAL A N 1
ATOM 854 C CA . VAL A 1 115 ? -6.227 -10.93 -6.316 1 98.94 115 VAL A CA 1
ATOM 855 C C . VAL A 1 115 ? -5.398 -11.078 -5.043 1 98.94 115 VAL A C 1
ATOM 857 O O . VAL A 1 115 ? -5.391 -12.133 -4.414 1 98.94 115 VAL A O 1
ATOM 860 N N . LEU A 1 116 ? -4.691 -10.008 -4.664 1 98.88 116 LEU A N 1
ATOM 861 C CA . LEU A 1 116 ? -3.902 -10.016 -3.438 1 98.88 116 LEU A CA 1
ATOM 862 C C . LEU A 1 116 ? -4.773 -10.352 -2.232 1 98.88 116 LEU A C 1
ATOM 864 O O . LEU A 1 116 ? -4.387 -11.156 -1.389 1 98.88 116 LEU A O 1
ATOM 868 N N . PHE A 1 117 ? -5.945 -9.805 -2.152 1 98.5 117 PHE A N 1
ATOM 869 C CA . PHE A 1 117 ? -6.762 -10.023 -0.966 1 98.5 117 PHE A CA 1
ATOM 870 C C . PHE A 1 117 ? -7.555 -11.328 -1.085 1 98.5 117 PHE A C 1
ATOM 872 O O . PHE A 1 117 ? -7.941 -11.914 -0.076 1 98.5 117 PHE A O 1
ATOM 879 N N . ARG A 1 118 ? -7.801 -11.812 -2.34 1 98.69 118 ARG A N 1
ATOM 880 C CA . ARG A 1 118 ? -8.289 -13.18 -2.492 1 98.69 118 ARG A CA 1
ATOM 881 C C . ARG A 1 118 ? -7.27 -14.188 -1.962 1 98.69 118 ARG A C 1
ATOM 883 O O . ARG A 1 118 ? -7.625 -15.102 -1.219 1 98.69 118 ARG A O 1
ATOM 890 N N . PHE A 1 119 ? -6.039 -13.969 -2.312 1 98.88 119 PHE A N 1
ATOM 891 C CA . PHE A 1 119 ? -4.953 -14.766 -1.753 1 98.88 119 PHE A CA 1
ATOM 892 C C . PHE A 1 119 ? -4.957 -14.688 -0.231 1 98.88 119 PHE A C 1
ATOM 894 O O . PHE A 1 119 ? -4.887 -15.719 0.445 1 98.88 119 PHE A O 1
ATOM 901 N N . GLY A 1 120 ? -5.012 -13.5 0.336 1 98.69 120 GLY A N 1
ATOM 902 C CA . GLY A 1 120 ? -5.012 -13.344 1.782 1 98.69 120 GLY A CA 1
ATOM 903 C C . GLY A 1 120 ? -6.145 -14.094 2.463 1 98.69 120 GLY A C 1
ATOM 904 O O . GLY A 1 120 ? -5.938 -14.75 3.486 1 98.69 120 GLY A O 1
ATOM 905 N N . ALA A 1 121 ? -7.305 -14.016 1.885 1 98.12 121 ALA A N 1
ATOM 906 C CA . ALA A 1 121 ? -8.477 -14.68 2.449 1 98.12 121 ALA A CA 1
ATOM 907 C C . ALA A 1 121 ? -8.328 -16.203 2.389 1 98.12 121 ALA A C 1
ATOM 909 O O . ALA A 1 121 ? -8.789 -16.906 3.283 1 98.12 121 ALA A O 1
ATOM 910 N N . ASP A 1 122 ? -7.707 -16.625 1.316 1 98.44 122 ASP A N 1
ATOM 911 C CA . ASP A 1 122 ? -7.496 -18.062 1.153 1 98.44 122 ASP A CA 1
ATOM 912 C C . ASP A 1 122 ? -6.426 -18.578 2.119 1 98.44 122 ASP A C 1
ATOM 914 O O . ASP A 1 122 ? -6.586 -19.641 2.721 1 98.44 122 ASP A O 1
ATOM 918 N N . GLN A 1 123 ? -5.387 -17.812 2.25 1 98.19 123 GLN A N 1
ATOM 919 C CA . GLN A 1 123 ? -4.219 -18.25 3.002 1 98.19 123 GLN A CA 1
ATOM 920 C C . GLN A 1 123 ? -4.449 -18.125 4.504 1 98.19 123 GLN A C 1
ATOM 922 O O . GLN A 1 123 ? -3.951 -18.938 5.285 1 98.19 123 GLN A O 1
ATOM 927 N N . TRP A 1 124 ? -5.23 -17.094 4.895 1 97.88 124 TRP A N 1
ATOM 928 C CA . TRP A 1 124 ? -5.461 -16.797 6.305 1 97.88 124 TRP A CA 1
ATOM 929 C C . TRP A 1 124 ? -6.93 -16.484 6.562 1 97.88 124 TRP A C 1
ATOM 931 O O . TRP A 1 124 ? -7.277 -15.375 6.961 1 97.88 124 TRP A O 1
ATOM 941 N N . PRO A 1 125 ? -7.84 -17.453 6.41 1 96.38 125 PRO A N 1
ATOM 942 C CA . PRO A 1 125 ? -9.258 -17.234 6.703 1 96.38 125 PRO A CA 1
ATOM 943 C C . PRO A 1 125 ? -9.508 -16.875 8.164 1 96.38 125 PRO A C 1
ATOM 945 O O . PRO A 1 125 ? -8.812 -17.375 9.055 1 96.38 125 PRO A O 1
ATOM 948 N N . CYS A 1 126 ? -10.453 -16 8.336 1 92.69 126 CYS A N 1
ATOM 949 C CA . CYS A 1 126 ? -10.805 -15.617 9.695 1 92.69 126 CYS A CA 1
ATOM 950 C C . CYS A 1 126 ? -11.578 -16.734 10.398 1 92.69 126 CYS A C 1
ATOM 952 O O . CYS A 1 126 ? -12.359 -17.438 9.766 1 92.69 126 CYS A O 1
ATOM 954 N N . PRO A 1 127 ? -11.297 -16.844 11.719 1 85.88 127 PRO A N 1
ATOM 955 C CA . PRO A 1 127 ? -12.016 -17.875 12.477 1 85.88 127 PRO A CA 1
ATOM 956 C C . PRO A 1 127 ? -13.516 -17.609 12.555 1 85.88 127 PRO A C 1
ATOM 958 O O . PRO A 1 127 ? -13.953 -16.453 12.523 1 85.88 127 PRO A O 1
ATOM 961 N N . GLU A 1 128 ? -14.281 -18.531 12.43 1 73.5 128 GLU A N 1
ATOM 962 C CA . GLU A 1 128 ? -15.727 -18.406 12.594 1 73.5 128 GLU A CA 1
ATOM 963 C C . GLU A 1 128 ? -16.078 -17.969 14.016 1 73.5 128 GLU A C 1
ATOM 965 O O . GLU A 1 128 ? -15.375 -18.297 14.969 1 73.5 128 GLU A O 1
ATOM 970 N N . LYS A 1 129 ? -16.672 -16.812 14.258 1 59.84 129 LYS A N 1
ATOM 971 C CA . LYS A 1 129 ? -17.141 -16.359 15.57 1 59.84 129 LYS A CA 1
ATOM 972 C C . LYS A 1 129 ? -17.594 -17.531 16.438 1 59.84 129 LYS A C 1
ATOM 974 O O . LYS A 1 129 ? -17.547 -17.469 17.656 1 59.84 129 LYS A O 1
ATOM 979 N N . ASP A 1 130 ? -18.172 -18.406 16.078 1 48.91 130 ASP A N 1
ATOM 980 C CA . ASP A 1 130 ? -18.766 -19.391 16.969 1 48.91 130 ASP A CA 1
ATOM 981 C C . ASP A 1 130 ? -17.688 -20.078 17.828 1 48.91 130 ASP A C 1
ATOM 983 O O . ASP A 1 130 ? -17.984 -20.562 18.922 1 48.91 130 ASP A O 1
ATOM 987 N N . ASP A 1 131 ? -16.562 -20.312 17.484 1 44.12 131 ASP A N 1
ATOM 988 C CA . ASP A 1 131 ? -15.758 -21.328 18.156 1 44.12 131 ASP A CA 1
ATOM 989 C C . ASP A 1 131 ? -15.102 -20.781 19.422 1 44.12 131 ASP A C 1
ATOM 991 O O . ASP A 1 131 ? -14.406 -21.5 20.125 1 44.12 131 ASP A O 1
ATOM 995 N N . ALA A 1 132 ? -14.867 -19.547 19.625 1 43.38 132 ALA A N 1
ATOM 996 C CA . ALA A 1 132 ? -14.344 -19.141 20.922 1 43.38 132 ALA A CA 1
ATOM 997 C C . ALA A 1 132 ? -15.305 -19.547 22.047 1 43.38 132 ALA A C 1
ATOM 999 O O . ALA A 1 132 ? -14.914 -19.594 23.219 1 43.38 132 ALA A O 1
ATOM 1000 N N . ALA A 1 133 ? -16.641 -19.469 21.797 1 43.94 133 ALA A N 1
ATOM 1001 C CA . ALA A 1 133 ? -17.562 -19.781 22.875 1 43.94 133 ALA A CA 1
ATOM 1002 C C . ALA A 1 133 ? -17.453 -21.25 23.281 1 43.94 133 ALA A C 1
ATOM 1004 O O . ALA A 1 133 ? -17.953 -21.641 24.344 1 43.94 133 ALA A O 1
ATOM 1005 N N . ILE A 1 134 ? -16.984 -22.062 22.453 1 43.88 134 ILE A N 1
ATOM 1006 C CA . ILE A 1 134 ? -16.984 -23.469 22.859 1 43.88 134 ILE A CA 1
ATOM 1007 C C . ILE A 1 134 ? -15.812 -23.719 23.812 1 43.88 134 ILE A C 1
ATOM 1009 O O . ILE A 1 134 ? -15.828 -24.672 24.594 1 43.88 134 ILE A O 1
ATOM 1013 N N . SER A 1 135 ? -14.789 -22.938 23.844 1 41.25 135 SER A N 1
ATOM 1014 C CA . SER A 1 135 ? -13.672 -23.406 24.656 1 41.25 135 SER A CA 1
ATOM 1015 C C . SER A 1 135 ? -13.836 -23 26.109 1 41.25 135 SER A C 1
ATOM 1017 O O . SER A 1 135 ? -12.898 -23.109 26.906 1 41.25 135 SER A O 1
ATOM 1019 N N . ALA A 1 136 ? -14.82 -22.25 26.453 1 42.81 136 ALA A N 1
ATOM 1020 C CA . ALA A 1 136 ? -14.914 -22.078 27.906 1 42.81 136 ALA A CA 1
ATOM 1021 C C . ALA A 1 136 ? -15.383 -23.375 28.578 1 42.81 136 ALA A C 1
ATOM 1023 O O . ALA A 1 136 ? -16.438 -23.922 28.219 1 42.81 136 ALA A O 1
ATOM 1024 N N . PRO A 1 137 ? -14.469 -24.047 29.219 1 31.58 137 PRO A N 1
ATOM 1025 C CA . PRO A 1 137 ? -14.906 -25.188 30.031 1 31.58 137 PRO A CA 1
ATOM 1026 C C . PRO A 1 137 ? -16.031 -24.844 30.984 1 31.58 137 PRO A C 1
ATOM 1028 O O . PRO A 1 137 ? -16.031 -23.766 31.594 1 31.58 137 PRO A O 1
ATOM 1031 N N . LYS A 1 138 ? -17.219 -25.344 30.797 1 44.81 138 LYS A N 1
ATOM 1032 C CA . LYS A 1 138 ? -18.281 -25.359 31.812 1 44.81 138 LYS A CA 1
ATOM 1033 C C . LYS A 1 138 ? -17.734 -25.766 33.188 1 44.81 138 LYS A C 1
ATOM 1035 O O . LYS A 1 138 ? -17.188 -26.859 33.344 1 44.81 138 LYS A O 1
ATOM 1040 N N . SER A 1 139 ? -17.109 -24.734 33.906 1 31 139 SER A N 1
ATOM 1041 C CA . SER A 1 139 ? -17 -25.062 35.312 1 31 139 SER A CA 1
ATOM 1042 C C . SER A 1 139 ? -18.375 -25.391 35.906 1 31 139 SER A C 1
ATOM 1044 O O . SER A 1 139 ? -19.375 -24.75 35.562 1 31 139 SER A O 1
ATOM 1046 N N . MET B 1 1 ? 80 -6.664 25.547 1 28.62 1 MET B N 1
ATOM 1047 C CA . MET B 1 1 ? 79.125 -6.316 24.469 1 28.62 1 MET B CA 1
ATOM 1048 C C . MET B 1 1 ? 77.688 -6.898 24.719 1 28.62 1 MET B C 1
ATOM 1050 O O . MET B 1 1 ? 77.5 -8.094 24.516 1 28.62 1 MET B O 1
ATOM 1054 N N . ASN B 1 2 ? 77.188 -6.551 25.922 1 37.69 2 ASN B N 1
ATOM 1055 C CA . ASN B 1 2 ? 75.938 -6.969 26.516 1 37.69 2 ASN B CA 1
ATOM 1056 C C . ASN B 1 2 ? 74.75 -6.621 25.625 1 37.69 2 ASN B C 1
ATOM 1058 O O . ASN B 1 2 ? 74.5 -5.449 25.344 1 37.69 2 ASN B O 1
ATOM 1062 N N . ILE B 1 3 ? 74.438 -7.484 24.656 1 38.19 3 ILE B N 1
ATOM 1063 C CA . ILE B 1 3 ? 73.375 -7.438 23.688 1 38.19 3 ILE B CA 1
ATOM 1064 C C . ILE B 1 3 ? 72.062 -7.441 24.438 1 38.19 3 ILE B C 1
ATOM 1066 O O . ILE B 1 3 ? 71.688 -8.398 25.141 1 38.19 3 ILE B O 1
ATOM 1070 N N . LYS B 1 4 ? 71.625 -6.293 25 1 32.53 4 LYS B N 1
ATOM 1071 C CA . LYS B 1 4 ? 70.312 -6.105 25.562 1 32.53 4 LYS B CA 1
ATOM 1072 C C . LYS B 1 4 ? 69.25 -6.508 24.562 1 32.53 4 LYS B C 1
ATOM 1074 O O . LYS B 1 4 ? 69.25 -6.035 23.422 1 32.53 4 LYS B O 1
ATOM 1079 N N . ALA B 1 5 ? 68.75 -7.758 24.656 1 37.78 5 ALA B N 1
ATOM 1080 C CA . ALA B 1 5 ? 67.625 -8.305 23.922 1 37.78 5 ALA B CA 1
ATOM 1081 C C . ALA B 1 5 ? 66.375 -7.418 24.078 1 37.78 5 ALA B C 1
ATOM 1083 O O . ALA B 1 5 ? 65.938 -7.141 25.203 1 37.78 5 ALA B O 1
ATOM 1084 N N . ILE B 1 6 ? 66.312 -6.395 23.234 1 37.38 6 ILE B N 1
ATOM 1085 C CA . ILE B 1 6 ? 65.125 -5.547 23.188 1 37.38 6 ILE B CA 1
ATOM 1086 C C . ILE B 1 6 ? 63.875 -6.406 22.969 1 37.38 6 ILE B C 1
ATOM 1088 O O . ILE B 1 6 ? 63.781 -7.164 22 1 37.38 6 ILE B O 1
ATOM 1092 N N . ALA B 1 7 ? 63.219 -6.781 24.031 1 36.03 7 ALA B N 1
ATOM 1093 C CA . ALA B 1 7 ? 61.906 -7.469 24.031 1 36.03 7 ALA B CA 1
ATOM 1094 C C . ALA B 1 7 ? 60.875 -6.695 23.203 1 36.03 7 ALA B C 1
ATOM 1096 O O . ALA B 1 7 ? 60.625 -5.523 23.484 1 36.03 7 ALA B O 1
ATOM 1097 N N . ALA B 1 8 ? 60.844 -6.984 21.922 1 35.28 8 ALA B N 1
ATOM 1098 C CA . ALA B 1 8 ? 59.812 -6.457 21.016 1 35.28 8 ALA B CA 1
ATOM 1099 C C . ALA B 1 8 ? 58.406 -6.773 21.531 1 35.28 8 ALA B C 1
ATOM 1101 O O . ALA B 1 8 ? 58.062 -7.941 21.703 1 35.28 8 ALA B O 1
ATOM 1102 N N . ALA B 1 9 ? 57.906 -5.945 22.438 1 37.66 9 ALA B N 1
ATOM 1103 C CA . ALA B 1 9 ? 56.531 -6.051 22.844 1 37.66 9 ALA B CA 1
ATOM 1104 C C . ALA B 1 9 ? 55.594 -6.059 21.641 1 37.66 9 ALA B C 1
ATOM 1106 O O . ALA B 1 9 ? 55.594 -5.121 20.828 1 37.66 9 ALA B O 1
ATOM 1107 N N . VAL B 1 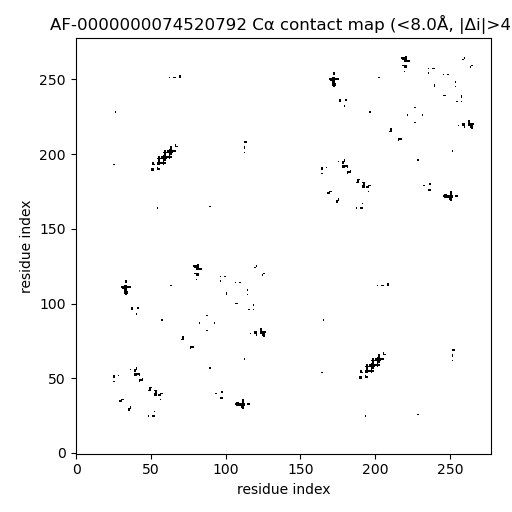10 ? 55.344 -7.238 21.109 1 37.25 10 VAL B N 1
ATOM 1108 C CA . VAL B 1 10 ? 54.344 -7.395 20.078 1 37.25 10 VAL B CA 1
ATOM 1109 C C . VAL B 1 10 ? 52.969 -6.902 20.609 1 37.25 10 VAL B C 1
ATOM 1111 O O . VAL B 1 10 ? 52.5 -7.367 21.641 1 37.25 10 VAL B O 1
ATOM 1114 N N . ILE B 1 11 ? 52.75 -5.582 20.547 1 37.47 11 ILE B N 1
ATOM 1115 C CA . ILE B 1 11 ? 51.406 -5.074 20.828 1 37.47 11 ILE B CA 1
ATOM 1116 C C . ILE B 1 11 ? 50.406 -5.797 19.953 1 37.47 11 ILE B C 1
ATOM 1118 O O . ILE B 1 11 ? 50.469 -5.762 18.719 1 37.47 11 ILE B O 1
ATOM 1122 N N . VAL B 1 12 ? 49.844 -6.895 20.469 1 38.47 12 VAL B N 1
ATOM 1123 C CA . VAL B 1 12 ? 48.688 -7.523 19.859 1 38.47 12 VAL B CA 1
ATOM 1124 C C . VAL B 1 12 ? 47.562 -6.5 19.719 1 38.47 12 VAL B C 1
ATOM 1126 O O . VAL B 1 12 ? 47.031 -6 20.719 1 38.47 12 VAL B O 1
ATOM 1129 N N . ALA B 1 13 ? 47.625 -5.633 18.703 1 37.12 13 ALA B N 1
ATOM 1130 C CA . ALA B 1 13 ? 46.469 -4.82 18.359 1 37.12 13 ALA B CA 1
ATOM 1131 C C . ALA B 1 13 ? 45.188 -5.676 18.297 1 37.12 13 ALA B C 1
ATOM 1133 O O . ALA B 1 13 ? 45.125 -6.613 17.5 1 37.12 13 ALA B O 1
ATOM 1134 N N . GLY B 1 14 ? 44.562 -5.922 19.422 1 36.94 14 GLY B N 1
ATOM 1135 C CA . GLY B 1 14 ? 43.219 -6.484 19.359 1 36.94 14 GLY B CA 1
ATOM 1136 C C . GLY B 1 14 ? 42.312 -5.781 18.359 1 36.94 14 GLY B C 1
ATOM 1137 O O . GLY B 1 14 ? 42.094 -4.578 18.469 1 36.94 14 GLY B O 1
ATOM 1138 N N . SER B 1 15 ? 42.406 -6.211 17.094 1 36.5 15 SER B N 1
ATOM 1139 C CA . SER B 1 15 ? 41.375 -5.738 16.156 1 36.5 15 SER B CA 1
ATOM 1140 C C . SER B 1 15 ? 39.969 -5.898 16.734 1 36.5 15 SER B C 1
ATOM 1142 O O . SER B 1 15 ? 39.562 -7.016 17.047 1 36.5 15 SER B O 1
ATOM 1144 N N . ILE B 1 16 ? 39.594 -5.023 17.609 1 40.91 16 ILE B N 1
ATOM 1145 C CA . ILE B 1 16 ? 38.156 -4.977 17.859 1 40.91 16 ILE B CA 1
ATOM 1146 C C . ILE B 1 16 ? 37.406 -5.07 16.531 1 40.91 16 ILE B C 1
ATOM 1148 O O . ILE B 1 16 ? 37.438 -4.148 15.711 1 40.91 16 ILE B O 1
ATOM 1152 N N . GLY B 1 17 ? 37.469 -6.23 15.922 1 37.03 17 GLY B N 1
ATOM 1153 C CA . GLY B 1 17 ? 36.5 -6.395 14.836 1 37.03 17 GLY B CA 1
ATOM 1154 C C . GLY B 1 17 ? 35.125 -5.922 15.195 1 37.03 17 GLY B C 1
ATOM 1155 O O . GLY B 1 17 ? 34.469 -6.508 16.062 1 37.03 17 GLY B O 1
ATOM 1156 N N . GLY B 1 18 ? 34.938 -4.645 15.367 1 37.56 18 GLY B N 1
ATOM 1157 C CA . GLY B 1 18 ? 33.531 -4.238 15.43 1 37.56 18 GLY B CA 1
ATOM 1158 C C . GLY B 1 18 ? 32.656 -5.02 14.484 1 37.56 18 GLY B C 1
ATOM 1159 O O . GLY B 1 18 ? 33.031 -5.281 13.344 1 37.56 18 GLY B O 1
ATOM 1160 N N . THR B 1 19 ? 31.938 -5.961 15.047 1 38.56 19 THR B N 1
ATOM 1161 C CA . THR B 1 19 ? 30.844 -6.504 14.234 1 38.56 19 THR B CA 1
ATOM 1162 C C . THR B 1 19 ? 30.219 -5.41 13.383 1 38.56 19 THR B C 1
ATOM 1164 O O . THR B 1 19 ? 29.859 -4.344 13.891 1 38.56 19 THR B O 1
ATOM 1167 N N . PRO B 1 20 ? 30.578 -5.262 12.078 1 35.16 20 PRO B N 1
ATOM 1168 C CA . PRO B 1 20 ? 29.734 -4.312 11.344 1 35.16 20 PRO B CA 1
ATOM 1169 C C . PRO B 1 20 ? 28.297 -4.258 11.867 1 35.16 20 PRO B C 1
ATOM 1171 O O . PRO B 1 20 ? 27.828 -5.23 12.461 1 35.16 20 PRO B O 1
ATOM 1174 N N . ALA B 1 21 ? 27.875 -3.199 12.461 1 35.22 21 ALA B N 1
ATOM 1175 C CA . ALA B 1 21 ? 26.438 -2.969 12.617 1 35.22 21 ALA B CA 1
ATOM 1176 C C . ALA B 1 21 ? 25.641 -3.783 11.602 1 35.22 21 ALA B C 1
ATOM 1178 O O . ALA B 1 21 ? 26.016 -3.863 10.43 1 35.22 21 ALA B O 1
ATOM 1179 N N . GLY B 1 22 ? 25.062 -4.859 11.984 1 33.78 22 GLY B N 1
ATOM 1180 C CA . GLY B 1 22 ? 24.141 -5.543 11.086 1 33.78 22 GLY B CA 1
ATOM 1181 C C . GLY B 1 22 ? 23.516 -4.617 10.062 1 33.78 22 GLY B C 1
ATOM 1182 O O . GLY B 1 22 ? 23.172 -3.477 10.383 1 33.78 22 GLY B O 1
ATOM 1183 N N . ALA B 1 23 ? 24.031 -4.523 8.898 1 34 23 ALA B N 1
ATOM 1184 C CA . ALA B 1 23 ? 23.375 -3.83 7.793 1 34 23 ALA B CA 1
ATOM 1185 C C . ALA B 1 23 ? 21.875 -3.75 8.023 1 34 23 ALA B C 1
ATOM 1187 O O . ALA B 1 23 ? 21.234 -4.746 8.383 1 34 23 ALA B O 1
ATOM 1188 N N . VAL B 1 24 ? 21.297 -2.795 8.672 1 36.78 24 VAL B N 1
ATOM 1189 C CA . VAL B 1 24 ? 19.875 -2.58 8.445 1 36.78 24 VAL B CA 1
ATOM 1190 C C . VAL B 1 24 ? 19.453 -3.273 7.152 1 36.78 24 VAL B C 1
ATOM 1192 O O . VAL B 1 24 ? 19.875 -2.889 6.062 1 36.78 24 VAL B O 1
ATOM 1195 N N . THR B 1 25 ? 19.594 -4.492 6.848 1 40.94 25 THR B N 1
ATOM 1196 C CA . THR B 1 25 ? 19 -5.121 5.68 1 40.94 25 THR B CA 1
ATOM 1197 C C . THR B 1 25 ? 17.656 -4.48 5.352 1 40.94 25 THR B C 1
ATOM 1199 O O . THR B 1 25 ? 16.984 -3.938 6.234 1 40.94 25 THR B O 1
ATOM 1202 N N . ALA B 1 26 ? 17.516 -3.811 4.164 1 45.19 26 ALA B N 1
ATOM 1203 C CA . ALA B 1 26 ? 16.375 -3.199 3.49 1 45.19 26 ALA B CA 1
ATOM 1204 C C . ALA B 1 26 ? 15.062 -3.828 3.951 1 45.19 26 ALA B C 1
ATOM 1206 O O . ALA B 1 26 ? 14.008 -3.197 3.883 1 45.19 26 ALA B O 1
ATOM 1207 N N . ASP B 1 27 ? 15.07 -5.137 4.645 1 53.66 27 ASP B N 1
ATOM 1208 C CA . ASP B 1 27 ? 13.875 -5.922 4.934 1 53.66 27 ASP B CA 1
ATOM 1209 C C . ASP B 1 27 ? 13.141 -5.379 6.16 1 53.66 27 ASP B C 1
ATOM 1211 O O . ASP B 1 27 ? 12.078 -5.883 6.527 1 53.66 27 ASP B O 1
ATOM 1215 N N . ASP B 1 28 ? 13.602 -4.066 6.543 1 74.69 28 ASP B N 1
ATOM 1216 C CA . ASP B 1 28 ? 13.094 -3.883 7.898 1 74.69 28 ASP B CA 1
ATOM 1217 C C . ASP B 1 28 ? 12.352 -2.555 8.031 1 74.69 28 ASP B C 1
ATOM 1219 O O . ASP B 1 28 ? 12.242 -2.004 9.133 1 74.69 28 ASP B O 1
ATOM 1223 N N . PHE B 1 29 ? 11.852 -2.07 6.957 1 92.19 29 PHE B N 1
ATOM 1224 C CA . PHE B 1 29 ? 11.141 -0.811 7.141 1 92.19 29 PHE B CA 1
ATOM 1225 C C . PHE B 1 29 ? 9.82 -1.035 7.855 1 92.19 29 PHE B C 1
ATOM 1227 O O . PHE B 1 29 ? 8.992 -1.84 7.414 1 92.19 29 PHE B O 1
ATOM 1234 N N . ILE B 1 30 ? 9.727 -0.345 9.031 1 93.88 30 ILE B N 1
ATOM 1235 C CA . ILE B 1 30 ? 8.492 -0.429 9.797 1 93.88 30 ILE B CA 1
ATOM 1236 C C . ILE B 1 30 ? 7.762 0.911 9.75 1 93.88 30 ILE B C 1
ATOM 1238 O O . ILE B 1 30 ? 8.344 1.952 10.07 1 93.88 30 ILE B O 1
ATOM 1242 N N . ILE B 1 31 ? 6.527 0.877 9.297 1 96.69 31 ILE B N 1
ATOM 1243 C CA . ILE B 1 31 ? 5.711 2.086 9.25 1 96.69 31 ILE B CA 1
ATOM 1244 C C . ILE B 1 31 ? 4.605 2.004 10.305 1 96.69 31 ILE B C 1
ATOM 1246 O O . ILE B 1 31 ? 3.65 1.239 10.148 1 96.69 31 ILE B O 1
ATOM 1250 N N . ARG B 1 32 ? 4.773 2.812 11.328 1 95.62 32 ARG B N 1
ATOM 1251 C CA . ARG B 1 32 ? 3.752 2.889 12.367 1 95.62 32 ARG B CA 1
ATOM 1252 C C . ARG B 1 32 ? 2.951 4.18 12.25 1 95.62 32 ARG B C 1
ATOM 1254 O O . ARG B 1 32 ? 1.721 4.164 12.328 1 95.62 32 ARG B O 1
ATOM 1261 N N . ASP B 1 33 ? 3.656 5.27 12.055 1 98.5 33 ASP B N 1
ATOM 1262 C CA . ASP B 1 33 ? 3.025 6.586 12.062 1 98.5 33 ASP B CA 1
ATOM 1263 C C . ASP B 1 33 ? 3.465 7.41 10.852 1 98.5 33 ASP B C 1
ATOM 1265 O O . ASP B 1 33 ? 4.25 6.945 10.023 1 98.5 33 ASP B O 1
ATOM 1269 N N . ALA B 1 34 ? 2.896 8.539 10.719 1 98.88 34 ALA B N 1
ATOM 1270 C CA . ALA B 1 34 ? 3.125 9.391 9.547 1 98.88 34 ALA B CA 1
ATOM 1271 C C . ALA B 1 34 ? 4.59 9.805 9.453 1 98.88 34 ALA B C 1
ATOM 1273 O O . ALA B 1 34 ? 5.129 9.953 8.359 1 98.88 34 ALA B O 1
ATOM 1274 N N . LYS B 1 35 ? 5.219 10.016 10.578 1 98.5 35 LYS B N 1
ATOM 1275 C CA . LYS B 1 35 ? 6.633 10.391 10.562 1 98.5 35 LYS B CA 1
ATOM 1276 C C . LYS B 1 35 ? 7.492 9.258 10.008 1 98.5 35 LYS B C 1
ATOM 1278 O O . LYS B 1 35 ? 8.445 9.508 9.266 1 98.5 35 LYS B O 1
ATOM 1283 N N . ASP B 1 36 ? 7.176 8.008 10.383 1 98.31 36 ASP B N 1
ATOM 1284 C CA . ASP B 1 36 ? 7.891 6.875 9.812 1 98.31 36 ASP B CA 1
ATOM 1285 C C . ASP B 1 36 ? 7.793 6.875 8.289 1 98.31 36 ASP B C 1
ATOM 1287 O O . ASP B 1 36 ? 8.797 6.691 7.598 1 98.31 36 ASP B O 1
ATOM 1291 N N . LEU B 1 37 ? 6.57 7.078 7.781 1 98.81 37 LEU B N 1
ATOM 1292 C CA . LEU B 1 37 ? 6.355 7.086 6.336 1 98.81 37 LEU B CA 1
ATOM 1293 C C . LEU B 1 37 ? 7.094 8.25 5.684 1 98.81 37 LEU B C 1
ATOM 1295 O O . LEU B 1 37 ? 7.762 8.07 4.664 1 98.81 37 LEU B O 1
ATOM 1299 N N . ALA B 1 38 ? 7.012 9.398 6.293 1 98.81 38 ALA B N 1
ATOM 1300 C CA . ALA B 1 38 ? 7.68 10.586 5.762 1 98.81 38 ALA B CA 1
ATOM 1301 C C . ALA B 1 38 ? 9.188 10.375 5.699 1 98.81 38 ALA B C 1
ATOM 1303 O O . ALA B 1 38 ? 9.836 10.758 4.715 1 98.81 38 ALA B O 1
ATOM 1304 N N . ASP B 1 39 ? 9.727 9.773 6.707 1 97.94 39 ASP B N 1
ATOM 1305 C CA . ASP B 1 39 ? 11.172 9.539 6.762 1 97.94 39 ASP B CA 1
ATOM 1306 C C . ASP B 1 39 ? 11.617 8.602 5.641 1 97.94 39 ASP B C 1
ATOM 1308 O O . ASP B 1 39 ? 12.656 8.828 5.02 1 97.94 39 ASP B O 1
ATOM 1312 N N . LEU B 1 40 ? 10.836 7.629 5.418 1 98.06 40 LEU B N 1
ATOM 1313 C CA . LEU B 1 40 ? 11.148 6.719 4.32 1 98.06 40 LEU B CA 1
ATOM 1314 C C . LEU B 1 40 ? 11.078 7.441 2.98 1 98.06 40 LEU B C 1
ATOM 1316 O O . LEU B 1 40 ? 11.977 7.305 2.15 1 98.06 40 LEU B O 1
ATOM 1320 N N . CYS B 1 41 ? 10.109 8.234 2.818 1 98.56 41 CYS B N 1
ATOM 1321 C CA . CYS B 1 41 ? 9.852 8.898 1.546 1 98.56 41 CYS B CA 1
ATOM 1322 C C . CYS B 1 41 ? 10.883 9.992 1.282 1 98.56 41 CYS B C 1
ATOM 1324 O O . CYS B 1 41 ? 11.102 10.375 0.133 1 98.56 41 CYS B O 1
ATOM 1326 N N . ALA B 1 42 ? 11.461 10.445 2.336 1 98.56 42 ALA B N 1
ATOM 1327 C CA . ALA B 1 42 ? 12.352 11.602 2.227 1 98.56 42 ALA B CA 1
ATOM 1328 C C . ALA B 1 42 ? 13.812 11.164 2.281 1 98.56 42 ALA B C 1
ATOM 1330 O O . ALA B 1 42 ? 14.711 12 2.408 1 98.56 42 ALA B O 1
ATOM 1331 N N . THR B 1 43 ? 14.031 9.844 2.256 1 97.44 43 THR B N 1
ATOM 1332 C CA . THR B 1 43 ? 15.414 9.375 2.299 1 97.44 43 THR B CA 1
ATOM 1333 C C . THR B 1 43 ? 16.234 10.016 1.19 1 97.44 43 THR B C 1
ATOM 1335 O O . THR B 1 43 ? 15.844 10 0.023 1 97.44 43 THR B O 1
ATOM 1338 N N . GLN B 1 44 ? 17.359 10.57 1.575 1 97.19 44 GLN B N 1
ATOM 1339 C CA . GLN B 1 44 ? 18.172 11.391 0.672 1 97.19 44 GLN B CA 1
ATOM 1340 C C . GLN B 1 44 ? 18.938 10.516 -0.317 1 97.19 44 GLN B C 1
ATOM 1342 O O . GLN B 1 44 ? 19.328 9.398 0.01 1 97.19 44 GLN B O 1
ATOM 1347 N N . PRO B 1 45 ? 19.203 11.07 -1.47 1 96.12 45 PRO B N 1
ATOM 1348 C CA . PRO B 1 45 ? 19.906 10.312 -2.51 1 96.12 45 PRO B CA 1
ATOM 1349 C C . PRO B 1 45 ? 21.281 9.82 -2.059 1 96.12 45 PRO B C 1
ATOM 1351 O O . PRO B 1 45 ? 21.75 8.781 -2.531 1 96.12 45 PRO B O 1
ATOM 1354 N N . ALA B 1 46 ? 21.906 10.477 -1.124 1 96.94 46 ALA B N 1
ATOM 1355 C CA . ALA B 1 46 ? 23.25 10.117 -0.66 1 96.94 46 ALA B CA 1
ATOM 1356 C C . ALA B 1 46 ? 23.188 8.906 0.273 1 96.94 46 ALA B C 1
ATOM 1358 O O . ALA B 1 46 ? 24.219 8.281 0.537 1 96.94 46 ALA B O 1
ATOM 1359 N N . ASP B 1 47 ? 22.031 8.594 0.78 1 95.62 47 ASP B N 1
ATOM 1360 C CA . ASP B 1 47 ? 21.859 7.449 1.668 1 95.62 47 ASP B CA 1
ATOM 1361 C C . ASP B 1 47 ? 21.859 6.141 0.883 1 95.62 47 ASP B C 1
ATOM 1363 O O . ASP B 1 47 ? 21.172 6.012 -0.132 1 95.62 47 ASP B O 1
ATOM 1367 N N . PRO B 1 48 ? 22.641 5.16 1.377 1 94.62 48 PRO B N 1
ATOM 1368 C CA . PRO B 1 48 ? 22.688 3.873 0.676 1 94.62 48 PRO B CA 1
ATOM 1369 C C . PRO B 1 48 ? 21.312 3.209 0.591 1 94.62 48 PRO B C 1
ATOM 1371 O O . PRO B 1 48 ? 21.078 2.387 -0.297 1 94.62 48 PRO B O 1
ATOM 1374 N N . ALA B 1 49 ? 20.422 3.643 1.421 1 94.94 49 ALA B N 1
ATOM 1375 C CA . ALA B 1 49 ? 19.094 3.037 1.45 1 94.94 49 ALA B CA 1
ATOM 1376 C C . ALA B 1 49 ? 18.094 3.844 0.61 1 94.94 49 ALA B C 1
ATOM 1378 O O . ALA B 1 49 ? 16.906 3.531 0.572 1 94.94 49 ALA B O 1
ATOM 1379 N N . HIS B 1 50 ? 18.562 4.793 -0.106 1 95.81 50 HIS B N 1
ATOM 1380 C CA . HIS B 1 50 ? 17.688 5.754 -0.772 1 95.81 50 HIS B CA 1
ATOM 1381 C C . HIS B 1 50 ? 16.703 5.047 -1.703 1 95.81 50 HIS B C 1
ATOM 1383 O O . HIS B 1 50 ? 15.484 5.211 -1.572 1 95.81 50 HIS B O 1
ATOM 1389 N N . VAL B 1 51 ? 17.234 4.191 -2.559 1 94.81 51 VAL B N 1
ATOM 1390 C CA . VAL B 1 51 ? 16.391 3.557 -3.564 1 94.81 51 VAL B CA 1
ATOM 1391 C C . VAL B 1 51 ? 15.406 2.607 -2.889 1 94.81 51 VAL B C 1
ATOM 1393 O O . VAL B 1 51 ? 14.219 2.617 -3.197 1 94.81 51 VAL B O 1
ATOM 1396 N N . ALA B 1 52 ? 15.883 1.865 -1.965 1 96.12 52 ALA B N 1
ATOM 1397 C CA . ALA B 1 52 ? 15.023 0.917 -1.257 1 96.12 52 ALA B CA 1
ATOM 1398 C C . ALA B 1 52 ? 13.906 1.639 -0.511 1 96.12 52 ALA B C 1
ATOM 1400 O O . ALA B 1 52 ? 12.734 1.267 -0.624 1 96.12 52 ALA B O 1
ATOM 1401 N N . ALA B 1 53 ? 14.25 2.67 0.162 1 97.44 53 ALA B N 1
ATOM 1402 C CA . ALA B 1 53 ? 13.289 3.414 0.977 1 97.44 53 ALA B CA 1
ATOM 1403 C C . ALA B 1 53 ? 12.266 4.125 0.104 1 97.44 53 ALA B C 1
ATOM 1405 O O . ALA B 1 53 ? 11.062 4.07 0.382 1 97.44 53 ALA B O 1
ATOM 1406 N N . LEU B 1 54 ? 12.742 4.715 -0.907 1 96.94 54 LEU B N 1
ATOM 1407 C CA . LEU B 1 54 ? 11.852 5.469 -1.781 1 96.94 54 LEU B CA 1
ATOM 1408 C C . LEU B 1 54 ? 10.891 4.539 -2.506 1 96.94 54 LEU B C 1
ATOM 1410 O O . LEU B 1 54 ? 9.695 4.844 -2.629 1 96.94 54 LEU B O 1
ATOM 1414 N N . GLN B 1 55 ? 11.406 3.422 -2.975 1 96.62 55 GLN B N 1
ATOM 1415 C CA . GLN B 1 55 ? 10.531 2.5 -3.695 1 96.62 55 GLN B CA 1
ATOM 1416 C C . GLN B 1 55 ? 9.547 1.827 -2.75 1 96.62 55 GLN B C 1
ATOM 1418 O O . GLN B 1 55 ? 8.406 1.546 -3.131 1 96.62 55 GLN B O 1
ATOM 1423 N N . PHE B 1 56 ? 9.938 1.608 -1.487 1 97.69 56 PHE B N 1
ATOM 1424 C CA . PHE B 1 56 ? 8.984 1.142 -0.485 1 97.69 56 PHE B CA 1
ATOM 1425 C C . PHE B 1 56 ? 7.887 2.174 -0.258 1 97.69 56 PHE B C 1
ATOM 1427 O O . PHE B 1 56 ? 6.703 1.827 -0.201 1 97.69 56 PHE B O 1
ATOM 1434 N N . CYS B 1 57 ? 8.281 3.379 -0.17 1 98.38 57 CYS B N 1
ATOM 1435 C CA . CYS B 1 57 ? 7.328 4.469 0.006 1 98.38 57 CYS B CA 1
ATOM 1436 C C . CYS B 1 57 ? 6.348 4.531 -1.158 1 98.38 57 CYS B C 1
ATOM 1438 O O . CYS B 1 57 ? 5.137 4.609 -0.949 1 98.38 57 CYS B O 1
ATOM 1440 N N . TYR B 1 58 ? 6.848 4.434 -2.359 1 98.12 58 TYR B N 1
ATOM 1441 C CA . TYR B 1 58 ? 5.984 4.473 -3.535 1 98.12 58 TYR B CA 1
ATOM 1442 C C . TYR B 1 58 ? 5.016 3.295 -3.541 1 98.12 58 TYR B C 1
ATOM 1444 O O . TYR B 1 58 ? 3.826 3.465 -3.816 1 98.12 58 TYR B O 1
ATOM 1452 N N . GLY B 1 59 ? 5.543 2.148 -3.246 1 98.25 59 GLY B N 1
ATOM 1453 C CA . GLY B 1 59 ? 4.676 0.985 -3.178 1 98.25 59 GLY B CA 1
ATOM 1454 C C . GLY B 1 59 ? 3.594 1.108 -2.121 1 98.25 59 GLY B C 1
ATOM 1455 O O . GLY B 1 59 ? 2.438 0.758 -2.365 1 98.25 59 GLY B O 1
ATOM 1456 N N . TYR B 1 60 ? 3.957 1.633 -0.972 1 98.62 60 TYR B N 1
ATOM 1457 C CA . TYR B 1 60 ? 3.027 1.826 0.134 1 98.62 60 TYR B CA 1
ATOM 1458 C C . TYR B 1 60 ? 1.869 2.729 -0.279 1 98.62 60 TYR B C 1
ATOM 1460 O O . TYR B 1 60 ? 0.705 2.404 -0.036 1 98.62 60 TYR B O 1
ATOM 1468 N N . LEU B 1 61 ? 2.229 3.811 -0.922 1 98.62 61 LEU B N 1
ATOM 1469 C CA . LEU B 1 61 ? 1.217 4.75 -1.397 1 98.62 61 LEU B CA 1
ATOM 1470 C C . LEU B 1 61 ? 0.298 4.086 -2.418 1 98.62 61 LEU B C 1
ATOM 1472 O O . LEU B 1 61 ? -0.925 4.223 -2.338 1 98.62 61 LEU B O 1
ATOM 1476 N N . GLN B 1 62 ? 0.884 3.391 -3.312 1 98.12 62 GLN B N 1
ATOM 1477 C CA . GLN B 1 62 ? 0.109 2.809 -4.402 1 98.12 62 GLN B CA 1
ATOM 1478 C C . GLN B 1 62 ? -0.81 1.701 -3.893 1 98.12 62 GLN B C 1
ATOM 1480 O O . GLN B 1 62 ? -1.977 1.627 -4.285 1 98.12 62 GLN B O 1
ATOM 1485 N N . GLY B 1 63 ? -0.264 0.815 -3.014 1 98.69 63 GLY B N 1
ATOM 1486 C CA . GLY B 1 63 ? -1.089 -0.248 -2.461 1 98.69 63 GLY B CA 1
ATOM 1487 C C . GLY B 1 63 ? -2.26 0.267 -1.646 1 98.69 63 GLY B C 1
ATOM 1488 O O . GLY B 1 63 ? -3.381 -0.23 -1.778 1 98.69 63 GLY B O 1
ATOM 1489 N N . ALA B 1 64 ? -2.016 1.273 -0.846 1 98.69 64 ALA B N 1
ATOM 1490 C CA . ALA B 1 64 ? -3.066 1.89 -0.039 1 98.69 64 ALA B CA 1
ATOM 1491 C C . ALA B 1 64 ? -4.164 2.477 -0.922 1 98.69 64 ALA B C 1
ATOM 1493 O O . ALA B 1 64 ? -5.352 2.238 -0.689 1 98.69 64 ALA B O 1
ATOM 1494 N N . TYR B 1 65 ? -3.754 3.154 -1.931 1 98 65 TYR B N 1
ATOM 1495 C CA . TYR B 1 65 ? -4.719 3.836 -2.787 1 98 65 TYR B CA 1
ATOM 1496 C C . TYR B 1 65 ? -5.508 2.836 -3.625 1 98 65 TYR B C 1
ATOM 1498 O O . TYR B 1 65 ? -6.707 3.016 -3.852 1 98 65 TYR B O 1
ATOM 1506 N N . ASP B 1 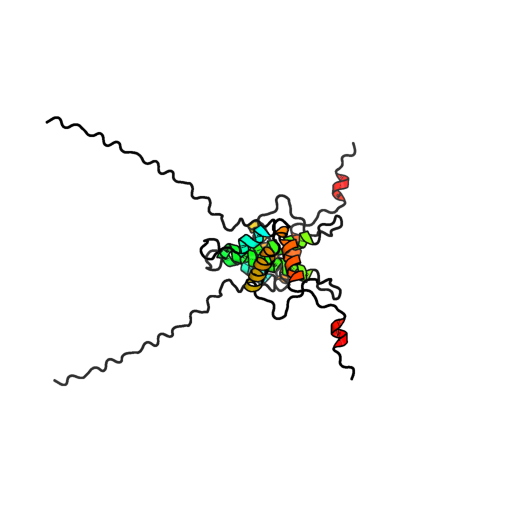66 ? -4.828 1.824 -4.105 1 97.44 66 ASP B N 1
ATOM 1507 C CA . ASP B 1 66 ? -5.523 0.804 -4.883 1 97.44 66 ASP B CA 1
ATOM 1508 C C . ASP B 1 66 ? -6.586 0.1 -4.043 1 97.44 66 ASP B C 1
ATOM 1510 O O . ASP B 1 66 ? -7.66 -0.237 -4.547 1 97.44 66 ASP B O 1
ATOM 1514 N N . TYR B 1 67 ? -6.27 -0.15 -2.803 1 97.81 67 TYR B N 1
ATOM 1515 C CA . TYR B 1 67 ? -7.285 -0.763 -1.956 1 97.81 67 TYR B CA 1
ATOM 1516 C C . TYR B 1 67 ? -8.445 0.197 -1.711 1 97.81 67 TYR B C 1
ATOM 1518 O O . TYR B 1 67 ? -9.602 -0.214 -1.698 1 97.81 67 TYR B O 1
ATOM 1526 N N . TYR B 1 68 ? -8.125 1.426 -1.445 1 96.94 68 TYR B N 1
ATOM 1527 C CA . TYR B 1 68 ? -9.133 2.465 -1.295 1 96.94 68 TYR B CA 1
ATOM 1528 C C . TYR B 1 68 ? -10.102 2.459 -2.473 1 96.94 68 TYR B C 1
ATOM 1530 O O . TYR B 1 68 ? -11.32 2.467 -2.283 1 96.94 68 TYR B O 1
ATOM 1538 N N . LEU B 1 69 ? -9.547 2.396 -3.658 1 95.88 69 LEU B N 1
ATOM 1539 C CA . LEU B 1 69 ? -10.383 2.402 -4.855 1 95.88 69 LEU B CA 1
ATOM 1540 C C . LEU B 1 69 ? -11.203 1.121 -4.957 1 95.88 69 LEU B C 1
ATOM 1542 O O . LEU B 1 69 ? -12.375 1.158 -5.34 1 95.88 69 LEU B O 1
ATOM 1546 N N . ALA B 1 70 ? -10.578 0.045 -4.637 1 94.88 70 ALA B N 1
ATOM 1547 C CA . ALA B 1 70 ? -11.258 -1.246 -4.738 1 94.88 70 ALA B CA 1
ATOM 1548 C C . ALA B 1 70 ? -12.469 -1.309 -3.811 1 94.88 70 ALA B C 1
ATOM 1550 O O . ALA B 1 70 ? -13.469 -1.955 -4.129 1 94.88 70 ALA B O 1
ATOM 1551 N N . GLU B 1 71 ? -12.375 -0.624 -2.709 1 92.25 71 GLU B N 1
ATOM 1552 C CA . GLU B 1 71 ? -13.453 -0.65 -1.718 1 92.25 71 GLU B CA 1
ATOM 1553 C C . GLU B 1 71 ? -14.578 0.297 -2.104 1 92.25 71 GLU B C 1
ATOM 1555 O O . GLU B 1 71 ? -15.664 0.256 -1.51 1 92.25 71 GLU B O 1
ATOM 1560 N N . ARG B 1 72 ? -14.344 1.076 -3.123 1 92.06 72 ARG B N 1
ATOM 1561 C CA . ARG B 1 72 ? -15.289 2.135 -3.449 1 92.06 72 ARG B CA 1
ATOM 1562 C C . ARG B 1 72 ? -15.672 2.094 -4.926 1 92.06 72 ARG B C 1
ATOM 1564 O O . ARG B 1 72 ? -15.766 3.137 -5.574 1 92.06 72 ARG B O 1
ATOM 1571 N N . ARG B 1 73 ? -15.805 1.037 -5.504 1 85 73 ARG B N 1
ATOM 1572 C CA . ARG B 1 73 ? -16.141 0.861 -6.91 1 85 73 ARG B CA 1
ATOM 1573 C C . ARG B 1 73 ? -17.641 1.087 -7.148 1 85 73 ARG B C 1
ATOM 1575 O O . ARG B 1 73 ? -18.047 1.435 -8.258 1 85 73 ARG B O 1
ATOM 1582 N N . GLY B 1 74 ? -18.453 1.16 -6.27 1 70.75 74 GLY B N 1
ATOM 1583 C CA . GLY B 1 74 ? -19.875 1.314 -6.492 1 70.75 74 GLY B CA 1
ATOM 1584 C C . GLY B 1 74 ? -20.328 2.764 -6.555 1 70.75 74 GLY B C 1
ATOM 1585 O O . GLY B 1 74 ? -19.594 3.66 -6.137 1 70.75 74 GLY B O 1
ATOM 1586 N N . PRO B 1 75 ? -21.328 3.018 -7.504 1 63.5 75 PRO B N 1
ATOM 1587 C CA . PRO B 1 75 ? -21.844 4.371 -7.715 1 63.5 75 PRO B CA 1
ATOM 1588 C C . PRO B 1 75 ? -22.047 5.133 -6.41 1 63.5 75 PRO B C 1
ATOM 1590 O O . PRO B 1 75 ? -21.953 6.363 -6.387 1 63.5 75 PRO B O 1
ATOM 1593 N N . ASP B 1 76 ? -22.297 4.41 -5.461 1 67 76 ASP B N 1
ATOM 1594 C CA . ASP B 1 76 ? -22.562 5.07 -4.188 1 67 76 ASP B CA 1
ATOM 1595 C C . ASP B 1 76 ? -21.359 5 -3.266 1 67 76 ASP B C 1
ATOM 1597 O O . ASP B 1 76 ? -21.484 5.176 -2.051 1 67 76 ASP B O 1
ATOM 1601 N N . ALA B 1 77 ? -20.297 4.875 -4.098 1 70.56 77 ALA B N 1
ATOM 1602 C CA . ALA B 1 77 ? -19.125 4.602 -3.256 1 70.56 77 ALA B CA 1
ATOM 1603 C C . ALA B 1 77 ? -18.578 5.887 -2.652 1 70.56 77 ALA B C 1
ATOM 1605 O O . ALA B 1 77 ? -18.516 6.918 -3.324 1 70.56 77 ALA B O 1
ATOM 1606 N N . GLY B 1 78 ? -18.594 6.223 -1.41 1 85.25 78 GLY B N 1
ATOM 1607 C CA . GLY B 1 78 ? -18.156 7.336 -0.583 1 85.25 78 GLY B CA 1
ATOM 1608 C C . GLY B 1 78 ? -16.688 7.664 -0.749 1 85.25 78 GLY B C 1
ATOM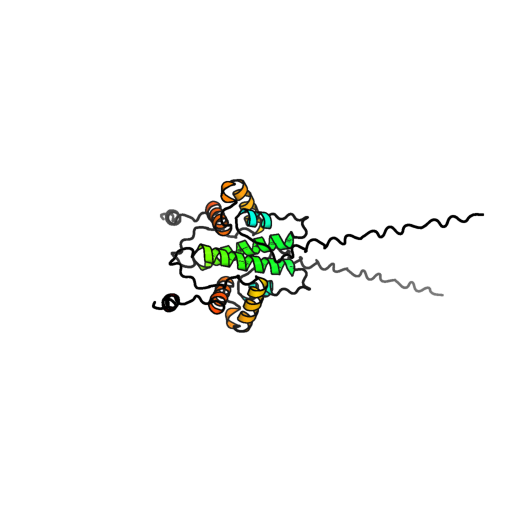 1609 O O . GLY B 1 78 ? -15.914 7.574 0.208 1 85.25 78 GLY B O 1
ATOM 1610 N N . HIS B 1 79 ? -16.406 8.18 -2.131 1 91.62 79 HIS B N 1
ATOM 1611 C CA . HIS B 1 79 ? -15.055 8.672 -2.326 1 91.62 79 HIS B CA 1
ATOM 1612 C C . HIS B 1 79 ? -14.805 9.93 -1.504 1 91.62 79 HIS B C 1
ATOM 1614 O O . HIS B 1 79 ? -15.68 10.789 -1.388 1 91.62 79 HIS B O 1
ATOM 1620 N N . PHE B 1 80 ? -13.594 9.961 -0.991 1 94.94 80 PHE B N 1
ATOM 1621 C CA . PHE B 1 80 ? -13.258 11.195 -0.287 1 94.94 80 PHE B CA 1
ATOM 1622 C C . PHE B 1 80 ? -11.875 11.695 -0.691 1 94.94 80 PHE B C 1
ATOM 1624 O O . PHE B 1 80 ? -11.422 12.742 -0.216 1 94.94 80 PHE B O 1
ATOM 1631 N N . VAL B 1 81 ? -11.242 11.008 -1.525 1 96.62 81 VAL B N 1
ATOM 1632 C CA . VAL B 1 81 ? -10.031 11.422 -2.23 1 96.62 81 VAL B CA 1
ATOM 1633 C C . VAL B 1 81 ? -10.258 11.328 -3.738 1 96.62 81 VAL B C 1
ATOM 1635 O O . VAL B 1 81 ? -10.477 10.242 -4.273 1 96.62 81 VAL B O 1
ATOM 1638 N N . CYS B 1 82 ? -10.18 12.445 -4.461 1 95.31 82 CYS B N 1
ATOM 1639 C CA . CYS B 1 82 ? -10.445 12.492 -5.895 1 95.31 82 CYS B CA 1
ATOM 1640 C C . CYS B 1 82 ? -9.266 13.07 -6.652 1 95.31 82 CYS B C 1
ATOM 1642 O O . CYS B 1 82 ? -9.195 14.281 -6.879 1 95.31 82 CYS B O 1
ATOM 1644 N N . LEU B 1 83 ? -8.406 12.164 -7.035 1 95.69 83 LEU B N 1
ATOM 1645 C CA . LEU B 1 83 ? -7.227 12.594 -7.777 1 95.69 83 LEU B CA 1
ATOM 1646 C C . LEU B 1 83 ? -7.613 13.141 -9.148 1 95.69 83 LEU B C 1
ATOM 1648 O O . LEU B 1 83 ? -8.523 12.617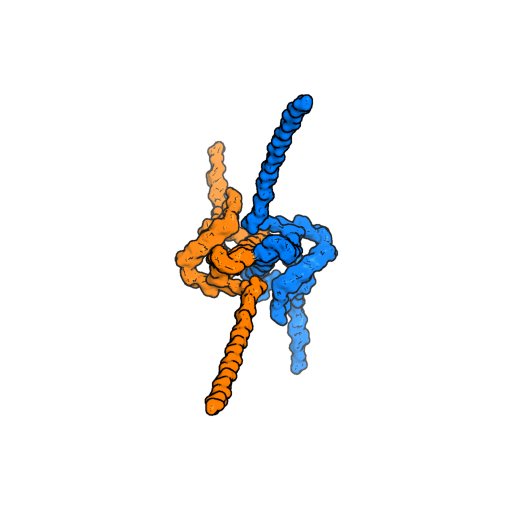 -9.797 1 95.69 83 LEU B O 1
ATOM 1652 N N . PRO B 1 84 ? -6.848 14.086 -9.555 1 95.69 84 PRO B N 1
ATOM 1653 C CA . PRO B 1 84 ? -7.082 14.562 -10.922 1 95.69 84 PRO B CA 1
ATOM 1654 C C . PRO B 1 84 ? -6.637 13.562 -11.984 1 95.69 84 PRO B C 1
ATOM 1656 O O . PRO B 1 84 ? -5.938 12.594 -11.672 1 95.69 84 PRO B O 1
ATOM 1659 N N . LYS B 1 85 ? -7.16 13.859 -13.188 1 92.81 85 LYS B N 1
ATOM 1660 C CA . LYS B 1 85 ? -6.691 13.117 -14.359 1 92.81 85 LYS B CA 1
ATOM 1661 C C . LYS B 1 85 ? -5.926 14.031 -15.312 1 92.81 85 LYS B C 1
ATOM 1663 O O . LYS B 1 85 ? -6.438 15.078 -15.719 1 92.81 85 LYS B O 1
ATOM 1668 N N . PRO B 1 86 ? -4.691 13.695 -15.734 1 94.69 86 PRO B N 1
ATOM 1669 C CA . PRO B 1 86 ? -3.992 12.477 -15.312 1 94.69 86 PRO B CA 1
ATOM 1670 C C . PRO B 1 86 ? -3.574 12.523 -13.844 1 94.69 86 PRO B C 1
ATOM 1672 O O . PRO B 1 86 ? -3.412 13.609 -13.273 1 94.69 86 PRO B O 1
ATOM 1675 N N . GLU B 1 87 ? -3.426 11.344 -13.242 1 94.44 87 GLU B N 1
ATOM 1676 C CA . GLU B 1 87 ? -2.994 11.25 -11.852 1 94.44 87 GLU B CA 1
ATOM 1677 C C . GLU B 1 87 ? -1.601 11.844 -11.664 1 94.44 87 GLU B C 1
ATOM 1679 O O . GLU B 1 87 ? -0.745 11.719 -12.539 1 94.44 87 GLU B O 1
ATOM 1684 N N . PRO B 1 88 ? -1.386 12.469 -10.523 1 96.31 88 PRO B N 1
ATOM 1685 C CA . PRO B 1 88 ? -0.024 12.93 -10.242 1 96.31 88 PRO B CA 1
ATOM 1686 C C . PRO B 1 88 ? 0.98 11.781 -10.148 1 96.31 88 PRO B C 1
ATOM 1688 O O . PRO B 1 88 ? 0.606 10.656 -9.812 1 96.31 88 PRO B O 1
ATOM 1691 N N . SER B 1 89 ? 2.209 12.141 -10.461 1 95.44 89 SER B N 1
ATOM 1692 C CA . SER B 1 89 ? 3.264 11.148 -10.281 1 95.44 89 SER B CA 1
ATOM 1693 C C . SER B 1 89 ? 3.455 10.797 -8.812 1 95.44 89 SER B C 1
ATOM 1695 O O . SER B 1 89 ? 3.102 11.586 -7.93 1 95.44 89 SER B O 1
ATOM 1697 N N . ARG B 1 90 ? 4.094 9.727 -8.539 1 96.12 90 ARG B N 1
ATOM 1698 C CA . ARG B 1 90 ? 4.402 9.336 -7.168 1 96.12 90 ARG B CA 1
ATOM 1699 C C . ARG B 1 90 ? 5.352 10.336 -6.512 1 96.12 90 ARG B C 1
ATOM 1701 O O . ARG B 1 90 ? 5.223 10.641 -5.324 1 96.12 90 ARG B O 1
ATOM 1708 N N . GLU B 1 91 ? 6.293 10.844 -7.309 1 96.06 91 GLU B N 1
ATOM 1709 C CA . GLU B 1 91 ? 7.211 11.867 -6.812 1 96.06 91 GLU B CA 1
ATOM 1710 C C . GLU B 1 91 ? 6.457 13.125 -6.387 1 96.06 91 GLU B C 1
ATOM 1712 O O . GLU B 1 91 ? 6.746 13.703 -5.336 1 96.06 91 GLU B O 1
ATOM 1717 N N . ALA B 1 92 ? 5.496 13.477 -7.195 1 97.5 92 ALA B N 1
ATOM 1718 C CA . ALA B 1 92 ? 4.691 14.648 -6.879 1 97.5 92 ALA B CA 1
ATOM 1719 C C . ALA B 1 92 ? 3.855 14.422 -5.621 1 97.5 92 ALA B C 1
ATOM 1721 O O . ALA B 1 92 ? 3.764 15.305 -4.762 1 97.5 92 ALA B O 1
ATOM 1722 N N . VAL B 1 93 ? 3.246 13.266 -5.512 1 98.25 93 VAL B N 1
ATOM 1723 C CA . VAL B 1 93 ? 2.439 12.93 -4.34 1 98.25 93 VAL B CA 1
ATOM 1724 C C . VAL B 1 93 ? 3.307 12.977 -3.086 1 98.25 93 VAL B C 1
ATOM 1726 O O . VAL B 1 93 ? 2.908 13.555 -2.068 1 98.25 93 VAL B O 1
ATOM 1729 N N . VAL B 1 94 ? 4.535 12.469 -3.189 1 98.56 94 VAL B N 1
ATOM 1730 C CA . VAL B 1 94 ? 5.441 12.445 -2.047 1 98.56 94 VAL B CA 1
ATOM 1731 C C . VAL B 1 94 ? 5.828 13.867 -1.662 1 98.56 94 VAL B C 1
ATOM 1733 O O . VAL B 1 94 ? 5.816 14.227 -0.482 1 98.56 94 VAL B O 1
ATOM 1736 N N . ARG B 1 95 ? 6.152 14.609 -2.605 1 98.62 95 ARG B N 1
ATOM 1737 C CA . ARG B 1 95 ? 6.52 16 -2.338 1 98.62 95 ARG B CA 1
ATOM 1738 C C . ARG B 1 95 ? 5.387 16.734 -1.632 1 98.62 95 ARG B C 1
ATOM 1740 O O . ARG B 1 95 ? 5.617 17.438 -0.646 1 98.62 95 ARG B O 1
ATOM 1747 N N . LEU B 1 96 ? 4.191 16.578 -2.117 1 98.81 96 LEU B N 1
ATOM 1748 C CA . LEU B 1 96 ? 3.031 17.25 -1.546 1 98.81 96 LEU B CA 1
ATOM 1749 C C . LEU B 1 96 ? 2.715 16.719 -0.157 1 98.81 96 LEU B C 1
ATOM 1751 O O . LEU B 1 96 ? 2.348 17.469 0.743 1 98.81 96 LEU B O 1
ATOM 1755 N N . PHE B 1 97 ? 2.912 15.445 0.039 1 98.94 97 PHE B N 1
ATOM 1756 C CA . PHE B 1 97 ? 2.67 14.82 1.333 1 98.94 97 PHE B CA 1
ATOM 1757 C C . PHE B 1 97 ? 3.633 15.359 2.385 1 98.94 97 PHE B C 1
ATOM 1759 O O . PHE B 1 97 ? 3.217 15.719 3.488 1 98.94 97 PHE B O 1
ATOM 1766 N N . LEU B 1 98 ? 4.887 15.375 2.02 1 98.94 98 LEU B N 1
ATOM 1767 C CA . LEU B 1 98 ? 5.902 15.852 2.953 1 98.94 98 LEU B CA 1
ATOM 1768 C C . LEU B 1 98 ? 5.66 17.312 3.322 1 98.94 98 LEU B C 1
ATOM 1770 O O . LEU B 1 98 ? 5.754 17.688 4.492 1 98.94 98 LEU B O 1
ATOM 1774 N N . ALA B 1 99 ? 5.336 18.125 2.391 1 98.88 99 ALA B N 1
ATOM 1775 C CA . ALA B 1 99 ? 5.047 19.531 2.645 1 98.88 99 ALA B CA 1
ATOM 1776 C C . ALA B 1 99 ? 3.814 19.688 3.531 1 98.88 99 ALA B C 1
ATOM 1778 O O . ALA B 1 99 ? 3.805 20.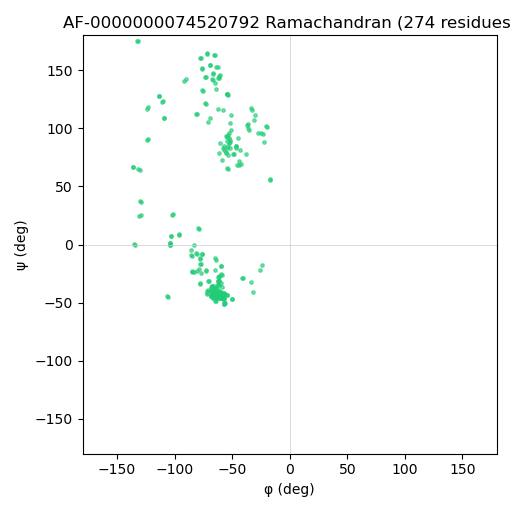5 4.453 1 98.88 99 ALA B O 1
ATOM 1779 N N . TRP B 1 100 ? 2.797 18.953 3.203 1 98.88 100 TRP B N 1
ATOM 1780 C CA . TRP B 1 100 ? 1.561 19 3.979 1 98.88 100 TRP B CA 1
ATOM 1781 C C . TRP B 1 100 ? 1.813 18.594 5.43 1 98.88 100 TRP B C 1
ATOM 1783 O O . TRP B 1 100 ? 1.308 19.234 6.352 1 98.88 100 TRP B O 1
ATOM 1793 N N . LEU B 1 101 ? 2.592 17.562 5.621 1 98.88 101 LEU B N 1
ATOM 1794 C CA . LEU B 1 101 ? 2.881 17.078 6.969 1 98.88 101 LEU B CA 1
ATOM 1795 C C . LEU B 1 101 ? 3.68 18.125 7.75 1 98.88 101 LEU B C 1
ATOM 1797 O O . LEU B 1 101 ? 3.459 18.312 8.945 1 98.88 101 LEU B O 1
ATOM 1801 N N . GLU B 1 102 ? 4.578 18.812 7.074 1 98.44 102 GLU B N 1
ATOM 1802 C CA . GLU B 1 102 ? 5.348 19.891 7.695 1 98.44 102 GLU B CA 1
ATOM 1803 C C . GLU B 1 102 ? 4.434 21.016 8.18 1 98.44 102 GLU B C 1
ATOM 1805 O O . GLU B 1 102 ? 4.676 21.609 9.234 1 98.44 102 GLU B O 1
ATOM 1810 N N . ALA B 1 103 ? 3.379 21.203 7.512 1 98.56 103 ALA B N 1
ATOM 1811 C CA . ALA B 1 103 ? 2.426 22.266 7.84 1 98.56 103 ALA B CA 1
ATOM 1812 C C . ALA B 1 103 ? 1.435 21.797 8.906 1 98.56 103 ALA B C 1
ATOM 1814 O O . ALA B 1 103 ? 0.673 22.594 9.445 1 98.56 103 ALA B O 1
ATOM 1815 N N . HIS B 1 104 ? 1.475 20.516 9.203 1 98.56 104 HIS B N 1
ATOM 1816 C CA . HIS B 1 104 ? 0.56 19.922 10.172 1 98.56 104 HIS B CA 1
ATOM 1817 C C . HIS B 1 104 ? 1.312 19.062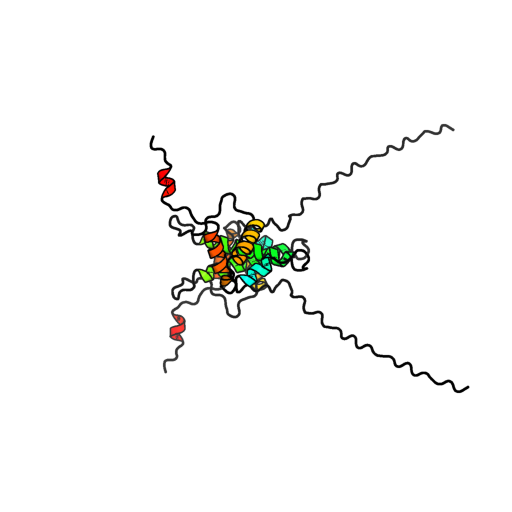 11.18 1 98.56 104 HIS B C 1
ATOM 1819 O O . HIS B 1 104 ? 1.099 17.859 11.258 1 98.56 104 HIS B O 1
ATOM 1825 N N . PRO B 1 105 ? 2.17 19.656 12.008 1 96.75 105 PRO B N 1
ATOM 1826 C CA . PRO B 1 105 ? 3.086 18.891 12.867 1 96.75 105 PRO B CA 1
ATOM 1827 C C . PRO B 1 105 ? 2.357 18.062 13.914 1 96.75 105 PRO B C 1
ATOM 1829 O O . PRO B 1 105 ? 2.938 17.125 14.477 1 96.75 105 PRO B O 1
ATOM 1832 N N . GLY B 1 106 ? 1.108 18.234 14.141 1 98.25 106 GLY B N 1
ATOM 1833 C CA . GLY B 1 106 ? 0.357 17.484 15.133 1 98.25 106 GLY B CA 1
ATOM 1834 C C . GLY B 1 106 ? 0.015 16.078 14.688 1 98.25 106 GLY B C 1
ATOM 1835 O O . GLY B 1 106 ? -0.37 15.242 15.5 1 98.25 106 GLY B O 1
ATOM 1836 N N . TYR B 1 107 ? 0.283 15.758 13.438 1 98.62 107 TYR B N 1
ATOM 1837 C CA . TYR B 1 107 ? -0.173 14.484 12.898 1 98.62 107 TYR B CA 1
ATOM 1838 C C . TYR B 1 107 ? 0.98 13.492 12.797 1 98.62 107 TYR B C 1
ATOM 1840 O O . TYR B 1 107 ? 0.784 12.344 12.391 1 98.62 107 TYR B O 1
ATOM 1848 N N . GLY B 1 108 ? 2.174 13.844 13.164 1 98.5 108 GLY B N 1
ATOM 1849 C CA . GLY B 1 108 ? 3.352 13.023 12.922 1 98.5 108 GLY B CA 1
ATOM 1850 C C . GLY B 1 108 ? 3.285 11.672 13.609 1 98.5 108 GLY B C 1
ATOM 1851 O O . GLY B 1 108 ? 3.826 10.688 13.102 1 98.5 108 GLY B O 1
ATOM 1852 N N . ARG B 1 109 ? 2.533 11.609 14.742 1 98.44 109 ARG B N 1
ATOM 1853 C CA . ARG B 1 109 ? 2.527 10.383 15.531 1 98.44 109 ARG B CA 1
ATOM 1854 C C . ARG B 1 109 ? 1.237 9.602 15.312 1 98.44 109 ARG B C 1
ATOM 1856 O O . ARG B 1 109 ? 1.056 8.523 15.883 1 98.44 109 ARG B O 1
ATOM 1863 N N . ASP B 1 110 ? 0.379 10.109 14.461 1 98.69 110 ASP B N 1
ATOM 1864 C CA . ASP B 1 110 ? -0.832 9.383 14.102 1 98.69 110 ASP B CA 1
ATOM 1865 C C . ASP B 1 110 ? -0.528 8.266 13.102 1 98.69 110 ASP B C 1
ATOM 1867 O O . ASP B 1 110 ? 0.501 8.305 12.422 1 98.69 110 ASP B O 1
ATOM 1871 N N . ALA B 1 111 ? -1.439 7.281 13 1 98.31 111 ALA B N 1
ATOM 1872 C CA . ALA B 1 111 ? -1.252 6.156 12.094 1 98.31 111 ALA B CA 1
ATOM 1873 C C . ALA B 1 111 ? -0.992 6.641 10.664 1 98.31 111 ALA B C 1
ATOM 1875 O O . ALA B 1 111 ? -1.747 7.457 10.133 1 98.31 111 ALA B O 1
ATOM 1876 N N . ALA B 1 112 ? 0.046 6.148 10.023 1 98.81 112 ALA B N 1
ATOM 1877 C CA . ALA B 1 112 ? 0.49 6.609 8.711 1 98.81 112 ALA B CA 1
ATOM 1878 C C . ALA B 1 112 ? -0.647 6.547 7.695 1 98.81 112 ALA B C 1
ATOM 1880 O O . ALA B 1 112 ? -0.86 7.492 6.938 1 98.81 112 ALA B O 1
ATOM 1881 N N . ILE B 1 113 ? -1.379 5.441 7.742 1 98.81 113 ILE B N 1
ATOM 1882 C CA . ILE B 1 113 ? -2.426 5.207 6.75 1 98.81 113 ILE B CA 1
ATOM 1883 C C . ILE B 1 113 ? -3.531 6.25 6.914 1 98.81 113 ILE B C 1
ATOM 1885 O O . ILE B 1 113 ? -4.035 6.789 5.93 1 98.81 113 ILE B O 1
ATOM 1889 N N . GLU B 1 114 ? -3.912 6.578 8.125 1 98.44 114 GLU B N 1
ATOM 1890 C CA . GLU B 1 114 ? -4.945 7.57 8.398 1 98.44 114 GLU B CA 1
ATOM 1891 C C . GLU B 1 114 ? -4.496 8.969 7.969 1 98.44 114 GLU B C 1
ATOM 1893 O O . GLU B 1 114 ? -5.258 9.703 7.336 1 98.44 114 GLU B O 1
ATOM 1898 N N . VAL B 1 115 ? -3.301 9.281 8.281 1 98.88 115 VAL B N 1
ATOM 1899 C CA . VAL B 1 115 ? -2.777 10.602 7.961 1 98.88 115 VAL B CA 1
ATOM 1900 C C . VAL B 1 115 ? -2.621 10.742 6.449 1 98.88 115 VAL B C 1
ATOM 1902 O O . VAL B 1 115 ? -2.898 11.805 5.887 1 98.88 115 VAL B O 1
ATOM 1905 N N . LEU B 1 116 ? -2.166 9.672 5.785 1 98.88 116 LEU B N 1
ATOM 1906 C CA . LEU B 1 116 ? -2.021 9.68 4.336 1 98.88 116 LEU B CA 1
ATOM 1907 C C . LEU B 1 116 ? -3.346 10.008 3.658 1 98.88 116 LEU B C 1
ATOM 1909 O O . LEU B 1 116 ? -3.387 10.82 2.732 1 98.88 116 LEU B O 1
ATOM 1913 N N . PHE B 1 117 ? -4.418 9.469 4.121 1 98.5 117 PHE B N 1
ATOM 1914 C CA . PHE B 1 117 ? -5.688 9.688 3.438 1 98.5 117 PHE B CA 1
ATOM 1915 C C . PHE B 1 117 ? -6.332 10.992 3.902 1 98.5 117 PHE B C 1
ATOM 1917 O O . PHE B 1 117 ? -7.133 11.586 3.176 1 98.5 117 PHE B O 1
ATOM 1924 N N . ARG B 1 118 ? -5.98 11.492 5.113 1 98.69 118 ARG B N 1
ATOM 1925 C CA . ARG B 1 118 ? -6.344 12.859 5.473 1 98.69 118 ARG B CA 1
ATOM 1926 C C . ARG B 1 118 ? -5.676 13.859 4.539 1 98.69 118 ARG B C 1
ATOM 1928 O O . ARG B 1 118 ? -6.332 14.781 4.039 1 98.69 118 ARG B O 1
ATOM 1935 N N . PHE B 1 119 ? -4.422 13.633 4.293 1 98.88 119 PHE B N 1
ATOM 1936 C CA . PHE B 1 119 ? -3.707 14.43 3.301 1 98.88 119 PHE B CA 1
ATOM 1937 C C . PHE B 1 119 ? -4.402 14.352 1.947 1 98.88 119 PHE B C 1
ATOM 1939 O O . PHE B 1 119 ? -4.645 15.383 1.311 1 98.88 119 PHE B O 1
ATOM 1946 N N . GLY B 1 120 ? -4.723 13.164 1.472 1 98.69 120 GLY B N 1
ATOM 1947 C CA . GLY B 1 120 ? -5.379 13.008 0.183 1 98.69 120 GLY B CA 1
ATOM 1948 C C . GLY B 1 120 ? -6.699 13.758 0.092 1 98.69 120 GLY B C 1
ATOM 1949 O O . GLY B 1 120 ? -6.98 14.406 -0.914 1 98.69 120 GLY B O 1
ATOM 1950 N N . ALA B 1 121 ? -7.457 13.695 1.131 1 98.12 121 ALA B N 1
ATOM 1951 C CA . ALA B 1 121 ? -8.758 14.359 1.161 1 98.12 121 ALA B CA 1
ATOM 1952 C C . ALA B 1 121 ? -8.602 15.875 1.146 1 98.12 121 ALA B C 1
ATOM 1954 O O . ALA B 1 121 ? -9.414 16.594 0.56 1 98.12 121 ALA B O 1
ATOM 1955 N N . ASP B 1 122 ? -7.559 16.312 1.82 1 98.44 122 ASP B N 1
ATOM 1956 C CA . ASP B 1 122 ? -7.293 17.734 1.867 1 98.44 122 ASP B CA 1
ATOM 1957 C C . ASP B 1 122 ? -6.777 18.25 0.522 1 98.44 122 ASP B C 1
ATOM 1959 O O . ASP B 1 122 ? -7.191 19.312 0.054 1 98.44 122 ASP B O 1
ATOM 1963 N N . GLN B 1 123 ? -5.902 17.484 -0.068 1 98.19 123 GLN B N 1
ATOM 1964 C CA . GLN B 1 123 ? -5.203 17.922 -1.271 1 98.19 123 GLN B CA 1
ATOM 1965 C C . GLN B 1 123 ? -6.094 17.797 -2.504 1 98.19 123 GLN B C 1
ATOM 1967 O O . GLN B 1 123 ? -6.004 18.594 -3.428 1 98.19 123 GLN B O 1
ATOM 1972 N N . TRP B 1 124 ? -6.957 16.75 -2.48 1 97.88 124 TRP B N 1
ATOM 1973 C CA . TRP B 1 124 ? -7.801 16.453 -3.631 1 97.88 124 TRP B CA 1
ATOM 1974 C C . TRP B 1 124 ? -9.227 16.141 -3.191 1 97.88 124 TRP B C 1
ATOM 1976 O O . TRP B 1 124 ? -9.711 15.023 -3.385 1 97.88 124 TRP B O 1
ATOM 1986 N N . PRO B 1 125 ? -9.977 17.109 -2.633 1 96.44 125 PRO B N 1
ATOM 1987 C CA . PRO B 1 125 ? -11.375 16.875 -2.252 1 96.44 125 PRO B CA 1
ATOM 1988 C C . PRO B 1 125 ? -12.258 16.531 -3.443 1 96.44 125 PRO B C 1
ATOM 1990 O O . PRO B 1 125 ? -12.039 17.016 -4.551 1 96.44 125 PRO B O 1
ATOM 1993 N N . CYS B 1 126 ? -13.172 15.648 -3.168 1 92.75 126 CYS B N 1
ATOM 1994 C CA . CYS B 1 126 ? -14.109 15.266 -4.219 1 92.75 126 CYS B CA 1
ATOM 1995 C C . CYS B 1 126 ? -15.109 16.375 -4.496 1 92.75 126 CYS B C 1
ATOM 1997 O O . CYS B 1 126 ? -15.523 17.094 -3.58 1 92.75 126 CYS B O 1
ATOM 1999 N N . PRO B 1 127 ? -15.453 16.484 -5.812 1 86.06 127 PRO B N 1
ATOM 2000 C CA . PRO B 1 127 ? -16.422 17.516 -6.168 1 86.06 127 PRO B CA 1
ATOM 2001 C C . PRO B 1 127 ? -17.797 17.281 -5.543 1 86.06 127 PRO B C 1
ATOM 2003 O O . PRO B 1 127 ? -18.188 16.125 -5.32 1 86.06 127 PRO B O 1
ATOM 2006 N N . GLU B 1 128 ? -18.359 18.172 -5.031 1 73.75 128 GLU B N 1
ATOM 2007 C CA . GLU B 1 128 ? -19.719 18.078 -4.508 1 73.75 128 GLU B CA 1
ATOM 2008 C C . GLU B 1 128 ? -20.703 17.656 -5.598 1 73.75 128 GLU B C 1
ATOM 2010 O O . GLU B 1 128 ? -20.531 18.016 -6.766 1 73.75 128 GLU B O 1
ATOM 2015 N N . LYS B 1 129 ? -21.375 16.5 -5.559 1 60.38 129 LYS B N 1
ATOM 2016 C CA . LYS B 1 129 ? -22.391 16.078 -6.516 1 60.38 129 LYS B CA 1
ATOM 2017 C C . LYS B 1 129 ? -23.188 17.281 -7.027 1 60.38 129 LYS B C 1
ATOM 2019 O O . LYS B 1 129 ? -23.797 17.219 -8.094 1 60.38 129 LYS B O 1
ATOM 2024 N N . ASP B 1 130 ? -23.422 18.203 -6.438 1 49.28 130 ASP B N 1
ATOM 2025 C CA . ASP B 1 130 ? -24.359 19.219 -6.918 1 49.28 130 ASP B CA 1
ATOM 2026 C C . ASP B 1 130 ? -23.859 19.844 -8.219 1 49.28 130 ASP B C 1
ATOM 2028 O O . ASP B 1 130 ? -24.656 20.219 -9.078 1 49.28 130 ASP B O 1
ATOM 2032 N N . ASP B 1 131 ? -22.594 20.188 -8.367 1 47.81 131 ASP B N 1
ATOM 2033 C CA . ASP B 1 131 ? -22.234 21.266 -9.273 1 47.81 131 ASP B CA 1
ATOM 2034 C C . ASP B 1 131 ? -22.203 20.781 -10.727 1 47.81 131 ASP B C 1
ATOM 2036 O O . ASP B 1 131 ? -21.906 21.547 -11.641 1 47.81 131 ASP B O 1
ATOM 2040 N N . ALA B 1 132 ? -22.047 19.578 -10.977 1 46.16 132 ALA B N 1
ATOM 2041 C CA . ALA B 1 132 ? -22.141 19.219 -12.391 1 46.16 132 ALA B CA 1
ATOM 2042 C C . ALA B 1 132 ? -23.531 19.516 -12.945 1 46.16 132 ALA B C 1
ATOM 2044 O O . ALA B 1 132 ? -23.703 19.625 -14.164 1 46.16 132 ALA B O 1
ATOM 2045 N N . ALA B 1 133 ? -24.625 19.359 -12.156 1 43.84 133 ALA B N 1
ATOM 2046 C CA . ALA B 1 133 ? -25.953 19.625 -12.695 1 43.84 133 ALA B CA 1
ATOM 2047 C C . ALA B 1 133 ? -26.109 21.078 -13.117 1 43.84 133 ALA B C 1
ATOM 2049 O O . ALA B 1 133 ? -27 21.422 -13.891 1 43.84 133 ALA B O 1
ATOM 2050 N N . ILE B 1 134 ? -25.422 22.031 -12.547 1 44.31 134 ILE B N 1
ATOM 2051 C CA . ILE B 1 134 ? -25.703 23.422 -12.891 1 44.31 134 ILE B CA 1
ATOM 2052 C C . ILE B 1 134 ? -25.078 23.75 -14.242 1 44.31 134 ILE B C 1
ATOM 2054 O O . ILE B 1 134 ? -25.516 24.688 -14.93 1 44.31 134 ILE B O 1
ATOM 2058 N N . SER B 1 135 ? -24.031 23.062 -14.719 1 43.5 135 SER B N 1
ATOM 2059 C CA . SER B 1 135 ? -23.406 23.594 -15.922 1 43.5 135 SER B CA 1
ATOM 2060 C C . SER B 1 135 ? -24.156 23.156 -17.172 1 43.5 135 SER B C 1
ATOM 2062 O O . SER B 1 135 ? -23.641 23.281 -18.297 1 43.5 135 SER B O 1
ATOM 2064 N N . ALA B 1 136 ? -25.188 22.406 -17.016 1 45.31 136 ALA B N 1
ATOM 2065 C CA . ALA B 1 136 ? -25.891 22.219 -18.281 1 45.31 136 ALA B CA 1
ATOM 2066 C C . ALA B 1 136 ? -26.547 23.516 -18.734 1 45.31 136 ALA B C 1
ATOM 2068 O O . ALA B 1 136 ? -27.312 24.141 -17.969 1 45.31 136 ALA B O 1
ATOM 2069 N N . PRO B 1 137 ? -26.016 24.125 -19.766 1 39.38 137 PRO B N 1
ATOM 2070 C CA . PRO B 1 137 ? -26.656 25.344 -20.281 1 39.38 137 PRO B CA 1
ATOM 2071 C C . PRO B 1 137 ? -28.141 25.156 -20.562 1 39.38 137 PRO B C 1
ATOM 2073 O O . PRO B 1 137 ? -28.562 24.078 -21 1 39.38 137 PRO B O 1
ATOM 2076 N N . LYS B 1 138 ? -29.062 25.625 -19.781 1 44.44 138 LYS B N 1
ATOM 2077 C CA . LYS B 1 138 ? -30.453 25.781 -20.219 1 44.44 138 LYS B CA 1
ATOM 2078 C C . LYS B 1 138 ? -30.531 26.25 -21.656 1 44.44 138 LYS B C 1
ATOM 2080 O O . LYS B 1 138 ? -30.031 27.328 -22 1 44.44 138 LYS B O 1
ATOM 2085 N N . SER B 1 139 ? -30.328 25.359 -22.703 1 32.94 139 SER B N 1
ATOM 2086 C CA . SER B 1 139 ? -30.797 25.734 -24.031 1 32.94 139 SER B CA 1
ATOM 2087 C C . SER B 1 139 ? -32.312 25.922 -24.047 1 32.94 139 SER B C 1
ATOM 2089 O O . SER B 1 139 ? -33.031 25.188 -23.359 1 32.94 139 SER B O 1
#

Organism: Methylococcus capsulatus (strain ATCC 33009 / NCIMB 11132 / Bath) (NCBI:txid243233)

pLDDT: mean 79.97, std 25.71, range [28.38, 98.94]

Radius of gyration: 28.41 Å; Cα contacts (8 Å, |Δi|>4): 256; chains: 2; bounding box: 110×51×94 Å